Protein AF-A0A939UMC4-F1 (afdb_monomer_lite)

Foldseek 3Di:
DPPPVVVVVVPPPPDDDDDDDDDDDDDDDDPDDFDKDWDKVPNAAAAFDKIKIKIKTFDPDDPCPPDDQKDKDWWDLVQFPVCCVVVQKHWPTWMWMHHHRMIMIITIMHGHDFAKDFGDKDWPLSTDPDDPVVVVPPDTDIDGDDIDGYDYPCVVVVDPDDDDPDPDDDDPPVVVVVVVVVVVVVVVVVVVVVCVVCVVVVVVVVVVVVLVVVLVVLVVVLVVQLVVLVVDPPDDPVRSVVSNVVSVQSSVCSVVVHRPDDPDPPD

pLDDT: mean 77.76, std 18.67, range [28.97, 97.38]

Sequence (267 aa):
MKKIKAALLAAIVAVCPSLSPAQNYFENVSENASEVSQSLIPLEVFVGDQAELRYAFRSAVDFFPNADLVMEEEIDTSKFPFKNLNNSLTIKSAHFSRNDMEYVISLQIIPWRPGVTEFPSFDLFSILSLSEKDKNKNISYSILFEPIEIKSIVEKTNLHDMQPPAPPFIIPGTTYALFAILLVALILFALLLRALIKFGDIRRWLKHMSIRQAYKKNSTTAIKKIKRLFRNKKISDIDFCAALQNITRAYLDFRFDYPFKSASARG

Secondary structure (DSSP, 8-state):
--SSSSSSSSSSS-----------------S----EEEEEESSSEETT--EEEEEEEE-SS-S-TT--SEEEEE--GGG-TTTTSTTSEEEEEEEEEEETTEEEEEEEEEE-S-EEEPPPPEEHHHHS---HHHHTS----EE-PPPEEEE-HHHHHT--SPPPPPPP---TTHHHHHHHHHHHHHHHHHHHHHHHHTHHHHHHHHHHHHHHHHHHHHHHHHHHHHHHHHH-TTS-HHHHHHHHHHHHHHHHHHHHTS--PPPP---

Structure (mmCIF, N/CA/C/O backbone):
data_AF-A0A939UMC4-F1
#
_entry.id   AF-A0A939UMC4-F1
#
loop_
_atom_site.group_PDB
_atom_site.id
_atom_site.type_symbol
_atom_site.label_atom_id
_atom_site.label_alt_id
_atom_site.label_comp_id
_atom_site.label_asym_id
_atom_site.label_entity_id
_atom_site.label_seq_id
_atom_site.pdbx_PDB_ins_code
_atom_site.Cartn_x
_atom_site.Cartn_y
_atom_site.Cartn_z
_atom_site.occupancy
_atom_site.B_iso_or_equiv
_atom_site.auth_seq_id
_atom_site.auth_comp_id
_atom_site.auth_asym_id
_atom_site.auth_atom_id
_atom_site.pdbx_PDB_model_num
ATOM 1 N N . MET A 1 1 ? -33.978 2.384 -28.589 1.00 49.97 1 MET A N 1
ATOM 2 C CA . MET A 1 1 ? -33.478 2.195 -27.204 1.00 49.97 1 MET A CA 1
ATOM 3 C C . MET A 1 1 ? -34.303 2.970 -26.160 1.00 49.97 1 MET A C 1
ATOM 5 O O . MET A 1 1 ? -33.760 3.762 -25.407 1.00 49.97 1 MET A O 1
ATOM 9 N N . LYS A 1 2 ? -35.624 2.745 -26.083 1.00 47.28 2 LYS A N 1
ATOM 10 C CA . LYS A 1 2 ? -36.489 3.274 -24.998 1.00 47.28 2 LYS A CA 1
ATOM 11 C C . LYS A 1 2 ? -37.580 2.284 -24.544 1.00 47.28 2 LYS A C 1
ATOM 13 O O . LYS A 1 2 ? -38.429 2.640 -23.746 1.00 47.28 2 LYS A O 1
ATOM 18 N N . LYS A 1 3 ? -37.542 1.027 -25.010 1.00 49.06 3 LYS A N 1
ATOM 19 C CA . LYS A 1 3 ? -38.556 -0.003 -24.704 1.00 49.06 3 LYS A CA 1
ATOM 20 C C . LYS A 1 3 ? -38.027 -1.217 -23.919 1.00 49.06 3 LYS A C 1
ATOM 22 O O . LYS A 1 3 ? -38.762 -2.167 -23.725 1.00 49.06 3 LYS A O 1
ATOM 27 N N . ILE A 1 4 ? -36.780 -1.172 -23.433 1.00 47.81 4 ILE A N 1
ATOM 28 C CA . ILE A 1 4 ? -36.170 -2.264 -22.637 1.00 47.81 4 ILE A CA 1
ATOM 29 C C . ILE A 1 4 ? -35.954 -1.857 -21.163 1.00 47.81 4 ILE A C 1
ATOM 31 O O . ILE A 1 4 ? -35.807 -2.709 -20.300 1.00 47.81 4 ILE A O 1
ATOM 35 N N . LYS A 1 5 ? -36.056 -0.562 -20.821 1.00 42.53 5 LYS A N 1
ATOM 36 C CA . LYS A 1 5 ? -35.991 -0.087 -19.422 1.00 42.53 5 LYS A CA 1
ATOM 37 C C . LYS A 1 5 ? -37.323 -0.167 -18.654 1.00 42.53 5 LYS A C 1
ATOM 39 O O . LYS A 1 5 ? -37.312 -0.026 -17.442 1.00 42.53 5 LYS A O 1
ATOM 44 N N . ALA A 1 6 ? -38.447 -0.426 -19.327 1.00 45.44 6 ALA A N 1
ATOM 45 C CA . ALA A 1 6 ? -39.768 -0.545 -18.691 1.00 45.44 6 ALA A CA 1
ATOM 46 C C . ALA A 1 6 ? -40.129 -1.986 -18.271 1.00 45.44 6 ALA A C 1
ATOM 48 O O . ALA A 1 6 ? -41.062 -2.178 -17.503 1.00 45.44 6 ALA A O 1
ATOM 49 N N . ALA A 1 7 ? -39.378 -2.993 -18.731 1.00 43.53 7 ALA A N 1
ATOM 50 C CA . ALA A 1 7 ? -39.635 -4.401 -18.413 1.00 43.53 7 ALA A CA 1
ATOM 51 C C . ALA A 1 7 ? -38.936 -4.883 -17.125 1.00 43.53 7 ALA A C 1
ATOM 53 O O . ALA A 1 7 ? -39.276 -5.940 -16.610 1.00 43.53 7 ALA A O 1
ATOM 54 N N . LEU A 1 8 ? -37.991 -4.106 -16.579 1.00 39.34 8 LEU A N 1
ATOM 55 C CA . LEU A 1 8 ? -37.220 -4.481 -15.382 1.00 39.34 8 LEU A CA 1
ATOM 56 C C . LEU A 1 8 ? -37.790 -3.888 -14.077 1.00 39.34 8 LEU A C 1
ATOM 58 O O . LEU A 1 8 ? -37.427 -4.319 -12.991 1.00 39.34 8 LEU A O 1
ATOM 62 N N . LEU A 1 9 ? -38.725 -2.937 -14.187 1.00 38.91 9 LEU A N 1
ATOM 63 C CA . LEU A 1 9 ? -39.436 -2.312 -13.059 1.00 38.91 9 LEU A CA 1
ATOM 64 C C . LEU A 1 9 ? -40.740 -3.043 -12.685 1.00 38.91 9 LEU A C 1
ATOM 66 O O . LEU A 1 9 ? -41.284 -2.810 -11.613 1.00 38.91 9 LEU A O 1
ATOM 70 N N . ALA A 1 10 ? -41.212 -3.963 -13.532 1.00 39.97 10 ALA A N 1
ATOM 71 C CA . ALA A 1 10 ? -42.415 -4.765 -13.293 1.00 39.97 10 ALA A CA 1
ATOM 72 C C . ALA A 1 10 ? -42.135 -6.117 -12.600 1.00 39.97 10 ALA A C 1
ATOM 74 O O . ALA A 1 10 ? -43.071 -6.843 -12.286 1.00 39.97 10 ALA A O 1
ATOM 75 N N . ALA A 1 11 ? -40.865 -6.451 -12.333 1.00 37.97 11 ALA A N 1
ATOM 76 C CA . ALA A 1 11 ? -40.464 -7.724 -11.721 1.00 37.97 11 ALA A CA 1
ATOM 77 C C . ALA A 1 11 ? -40.165 -7.636 -10.209 1.00 37.97 11 ALA A C 1
ATOM 79 O O . ALA A 1 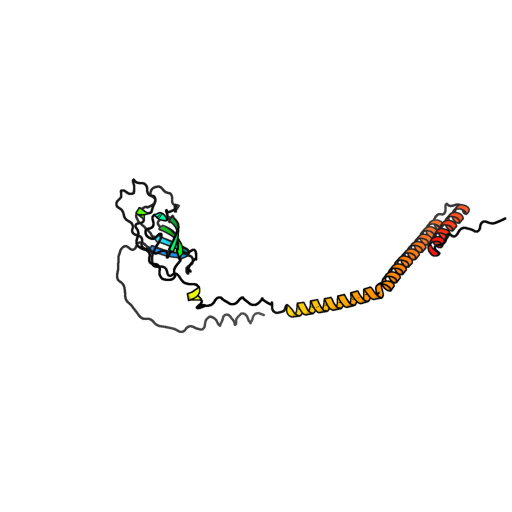11 ? -39.858 -8.650 -9.595 1.00 37.97 11 ALA A O 1
ATOM 80 N N . ILE A 1 12 ? -40.260 -6.448 -9.596 1.00 39.06 12 ILE A N 1
ATOM 81 C CA . ILE A 1 12 ? -39.923 -6.232 -8.171 1.00 39.06 12 ILE A CA 1
ATOM 82 C C . ILE A 1 12 ? -41.178 -6.036 -7.290 1.00 39.06 12 ILE A C 1
ATOM 84 O O . ILE A 1 12 ? -41.086 -6.033 -6.070 1.00 39.06 12 ILE A O 1
ATOM 88 N N . VAL A 1 13 ? -42.380 -5.957 -7.875 1.00 36.78 13 VAL A N 1
ATOM 89 C CA . VAL A 1 13 ? -43.629 -5.658 -7.133 1.00 36.78 13 VAL A CA 1
ATOM 90 C C . VAL A 1 13 ? -44.551 -6.881 -6.963 1.00 36.78 13 VAL A C 1
ATOM 92 O O . VAL A 1 13 ? -45.624 -6.774 -6.384 1.00 36.78 13 VAL A O 1
ATOM 95 N N . ALA A 1 14 ? -44.151 -8.075 -7.406 1.00 36.94 14 ALA A N 1
ATOM 96 C CA . ALA A 1 14 ? -45.060 -9.222 -7.486 1.00 36.94 14 ALA A CA 1
ATOM 97 C C . ALA A 1 14 ? -44.548 -10.494 -6.797 1.00 36.94 14 ALA A C 1
ATOM 99 O O . ALA A 1 14 ? -44.594 -11.555 -7.402 1.00 36.94 14 ALA A O 1
ATOM 100 N N . VAL A 1 15 ? -44.099 -10.423 -5.538 1.00 34.88 15 VAL A N 1
ATOM 101 C CA . VAL A 1 15 ? -44.126 -11.595 -4.639 1.00 34.88 15 VAL A CA 1
ATOM 102 C C . VAL A 1 15 ? -44.399 -11.133 -3.207 1.00 34.88 15 VAL A C 1
ATOM 104 O O . VAL A 1 15 ? -43.503 -10.970 -2.388 1.00 34.88 15 VAL A O 1
ATOM 107 N N . CYS A 1 16 ? -45.675 -10.904 -2.920 1.00 33.97 16 CYS A N 1
ATOM 108 C CA . CYS A 1 16 ? -46.223 -10.982 -1.575 1.00 33.97 16 CYS A CA 1
ATOM 109 C C . CYS A 1 16 ? -47.569 -11.702 -1.692 1.00 33.97 16 CYS A C 1
ATOM 111 O O . CYS A 1 16 ? -48.414 -11.296 -2.493 1.00 33.97 16 CYS A O 1
ATOM 113 N N . PRO A 1 17 ? -47.738 -12.815 -0.974 1.00 36.94 17 PRO A N 1
ATOM 114 C CA . PRO A 1 17 ? -48.988 -13.057 -0.261 1.00 36.94 17 PRO A CA 1
ATOM 115 C C . PRO A 1 17 ? -48.636 -13.503 1.176 1.00 36.94 17 PRO A C 1
ATOM 117 O O . PRO A 1 17 ? -47.835 -14.408 1.369 1.00 36.94 17 PRO A O 1
ATOM 120 N N . SER A 1 18 ? -49.009 -12.779 2.232 1.00 30.42 18 SER A N 1
ATOM 121 C CA . SER A 1 18 ? -50.356 -12.558 2.789 1.00 30.42 18 SER A CA 1
ATOM 122 C C . SER A 1 18 ? -50.514 -13.313 4.119 1.00 30.42 18 SER A C 1
ATOM 124 O O . SER A 1 18 ? -50.470 -14.536 4.099 1.00 30.42 18 SER A O 1
ATOM 126 N N . LEU A 1 19 ? -50.783 -12.551 5.196 1.00 29.19 19 LEU A N 1
ATOM 127 C CA . LEU A 1 19 ? -51.687 -12.828 6.339 1.00 29.19 19 LEU A CA 1
ATOM 128 C C . LEU A 1 19 ? -51.429 -14.100 7.193 1.00 29.19 19 LEU A C 1
ATOM 130 O O . LEU A 1 19 ? -51.271 -15.189 6.673 1.00 29.19 19 LEU A O 1
ATOM 134 N N . SER A 1 20 ? -51.456 -14.089 8.531 1.00 32.12 20 SER A N 1
ATOM 135 C CA . SER A 1 20 ? -52.330 -13.362 9.469 1.00 32.12 20 SER A CA 1
ATOM 136 C C . SER A 1 20 ? -51.844 -13.566 10.937 1.00 32.12 20 SER A C 1
ATOM 138 O O . SER A 1 20 ? -50.854 -14.269 11.139 1.00 32.12 20 SER A O 1
ATOM 140 N N . PRO A 1 21 ? -52.508 -12.973 11.957 1.00 45.59 21 PRO A N 1
ATOM 141 C CA . PRO A 1 21 ? -51.957 -12.668 13.280 1.00 45.59 21 PRO A CA 1
ATOM 142 C C . PRO A 1 21 ? -52.314 -13.678 14.387 1.00 45.59 21 PRO A C 1
ATOM 144 O O . PRO A 1 21 ? -53.306 -14.395 14.297 1.00 45.59 21 PRO A O 1
ATOM 147 N N . ALA A 1 22 ? -51.561 -13.623 15.489 1.00 29.56 22 ALA A N 1
ATOM 148 C CA . ALA A 1 22 ? -51.982 -14.025 16.836 1.00 29.56 22 ALA A CA 1
ATOM 149 C C . ALA A 1 22 ? -51.155 -13.188 17.838 1.00 29.56 22 ALA A C 1
ATOM 151 O O . ALA A 1 22 ? -49.932 -13.223 17.801 1.00 29.56 22 ALA A O 1
ATOM 152 N N . GLN A 1 23 ? -51.726 -12.165 18.476 1.00 29.86 23 GLN A N 1
ATOM 153 C CA . GLN A 1 23 ? -52.419 -12.194 19.774 1.00 29.86 23 GLN A CA 1
ATOM 154 C C . GLN A 1 23 ? -51.570 -12.661 20.975 1.00 29.86 23 GLN A C 1
ATOM 156 O O . GLN A 1 23 ? -51.511 -13.839 21.297 1.00 29.86 23 GLN A O 1
ATOM 161 N N . ASN A 1 24 ? -51.085 -11.634 21.681 1.00 29.83 24 ASN A N 1
ATOM 162 C CA . ASN A 1 24 ? -51.207 -11.378 23.120 1.00 29.83 24 ASN A CA 1
ATOM 163 C C . ASN A 1 24 ? -50.260 -12.019 24.157 1.00 29.83 24 ASN A C 1
ATOM 165 O O . ASN A 1 24 ? -49.982 -13.211 24.163 1.00 29.83 24 ASN A O 1
ATOM 169 N N . TYR A 1 25 ? -49.989 -11.146 25.141 1.00 29.16 25 TYR A N 1
ATOM 170 C CA . TYR A 1 25 ? -49.544 -11.335 26.526 1.00 29.16 25 TYR A CA 1
ATOM 171 C C . TYR A 1 25 ? -48.041 -11.532 26.764 1.00 29.16 25 TYR A C 1
ATOM 173 O O . TYR A 1 25 ? -47.516 -12.631 26.671 1.00 29.16 25 TYR A O 1
ATOM 181 N N . PHE A 1 26 ? -47.362 -10.468 27.201 1.00 29.75 26 PHE A N 1
ATOM 182 C CA . PHE A 1 26 ? -47.297 -10.159 28.634 1.00 29.75 26 PHE A CA 1
ATOM 183 C C . PHE A 1 26 ? -46.992 -8.670 28.840 1.00 29.75 26 PHE A C 1
ATOM 185 O O . PHE A 1 26 ? -45.916 -8.176 28.522 1.00 29.75 26 PHE A O 1
ATOM 192 N N . GLU A 1 27 ? -47.982 -7.969 29.374 1.00 38.16 27 GLU A N 1
ATOM 193 C CA . GLU A 1 27 ? -47.806 -6.732 30.120 1.00 38.16 27 GLU A CA 1
ATOM 194 C C . GLU A 1 27 ? -47.567 -7.146 31.575 1.00 38.16 27 GLU A C 1
ATOM 196 O O . GLU A 1 27 ? -48.308 -7.983 32.087 1.00 38.16 27 GLU A O 1
ATOM 201 N N . ASN A 1 28 ? -46.518 -6.617 32.207 1.00 31.03 28 ASN A N 1
ATOM 202 C CA . ASN A 1 28 ? -46.425 -6.431 33.656 1.00 31.03 28 ASN A CA 1
ATOM 203 C C . ASN A 1 28 ? -45.347 -5.378 33.955 1.00 31.03 28 ASN A C 1
ATOM 205 O O . ASN A 1 28 ? -44.156 -5.660 34.037 1.00 31.03 28 ASN A O 1
ATOM 209 N N . VAL A 1 29 ? -45.845 -4.148 34.032 1.00 36.66 29 VAL A N 1
ATOM 210 C CA . VAL A 1 29 ? -45.440 -2.987 34.836 1.00 36.66 29 VAL A CA 1
ATOM 211 C C . VAL A 1 29 ? -44.218 -3.149 35.757 1.00 36.66 29 VAL A C 1
ATOM 213 O O . VAL A 1 29 ? -44.220 -3.940 36.698 1.00 36.66 29 VAL A O 1
ATOM 216 N N . SER A 1 30 ? -43.267 -2.224 35.602 1.00 28.97 30 SER A N 1
ATOM 217 C CA . SER A 1 30 ? -42.616 -1.541 36.725 1.00 28.97 30 SER A CA 1
ATOM 218 C C . SER A 1 30 ? -42.418 -0.070 36.342 1.00 28.97 30 SER A C 1
ATOM 220 O O . SER A 1 30 ? -41.701 0.260 35.401 1.00 28.97 30 SER A O 1
ATOM 222 N N . GLU A 1 31 ? -43.160 0.797 37.028 1.00 38.34 31 GLU A N 1
ATOM 223 C CA . GLU A 1 31 ? -43.087 2.255 36.946 1.00 38.34 31 GLU A CA 1
ATOM 224 C C . GLU A 1 31 ? -41.717 2.761 37.443 1.00 38.34 31 GLU A C 1
ATOM 226 O O . GLU A 1 31 ? -41.162 2.217 38.397 1.00 38.34 31 GLU A O 1
ATOM 231 N N . ASN A 1 32 ? -41.220 3.836 36.810 1.00 35.22 32 ASN A N 1
ATOM 232 C CA . ASN A 1 32 ? -39.884 4.464 36.915 1.00 35.22 32 ASN A CA 1
ATOM 233 C C . ASN A 1 32 ? -38.756 3.874 36.043 1.00 35.22 32 ASN A C 1
ATOM 235 O O . ASN A 1 32 ? -37.633 3.697 36.510 1.00 35.22 32 ASN A O 1
ATOM 239 N N . ALA A 1 33 ? -38.998 3.651 34.749 1.00 38.72 33 ALA A N 1
ATOM 240 C CA . ALA A 1 33 ? -37.909 3.430 33.797 1.00 38.72 33 ALA A CA 1
ATOM 241 C C . ALA A 1 33 ? -37.339 4.777 33.316 1.00 38.72 33 ALA A C 1
ATOM 243 O O . ALA A 1 33 ? -37.920 5.448 32.463 1.00 38.72 33 ALA A O 1
ATOM 244 N N . SER A 1 34 ? -36.188 5.180 33.853 1.00 57.09 34 SER A N 1
ATOM 245 C CA . SER A 1 34 ? -35.272 6.045 33.106 1.00 57.09 34 SER A CA 1
ATOM 246 C C . SER A 1 34 ? -35.016 5.396 31.744 1.00 57.09 34 SER A C 1
ATOM 248 O O . SER A 1 34 ? -34.692 4.214 31.691 1.00 57.09 34 SER A O 1
ATOM 250 N N . GLU A 1 35 ? -35.198 6.139 30.655 1.00 77.12 35 GLU A N 1
ATOM 251 C CA . GLU A 1 35 ? -34.898 5.672 29.299 1.00 77.12 35 GLU A CA 1
ATOM 252 C C . GLU A 1 35 ? -33.390 5.363 29.232 1.00 77.12 35 GLU A C 1
ATOM 254 O O . GLU A 1 35 ? -32.561 6.273 29.287 1.00 77.12 35 GLU A O 1
ATOM 259 N N . VAL A 1 36 ? -33.041 4.074 29.246 1.00 86.88 36 VAL A N 1
ATOM 260 C CA . VAL A 1 36 ? -31.668 3.560 29.179 1.00 86.88 36 VAL A CA 1
ATOM 261 C C . VAL A 1 36 ? -31.470 2.941 27.802 1.00 86.88 36 VAL A C 1
ATOM 263 O O . VAL A 1 36 ? -32.322 2.188 27.333 1.00 86.88 36 VAL A O 1
ATOM 266 N N . SER A 1 37 ? -30.344 3.235 27.158 1.00 90.94 37 SER A N 1
ATOM 267 C CA . SER A 1 37 ? -29.938 2.588 25.914 1.00 90.94 37 SER A CA 1
ATOM 268 C C . SER A 1 37 ? -28.484 2.130 25.985 1.00 90.94 37 SER A C 1
ATOM 270 O O . SER A 1 37 ? -27.599 2.862 26.423 1.00 90.94 37 SER A O 1
ATOM 272 N N . GLN A 1 38 ? -28.230 0.899 25.546 1.00 93.38 38 GLN A N 1
ATOM 273 C CA . GLN A 1 38 ? -26.892 0.325 25.454 1.00 93.38 38 GLN A CA 1
ATOM 274 C C . GLN A 1 38 ? -26.567 0.021 23.990 1.00 93.38 38 GLN A C 1
ATOM 276 O O . GLN A 1 38 ? -27.394 -0.509 23.251 1.00 93.38 38 GLN A O 1
ATOM 281 N N . SER A 1 39 ? -25.356 0.356 23.551 1.00 93.50 39 SER A N 1
ATOM 282 C CA . SER A 1 39 ? -24.867 0.036 22.209 1.00 93.50 39 SER A CA 1
ATOM 283 C C . SER A 1 39 ? -23.410 -0.412 22.240 1.00 93.50 39 SER A C 1
ATOM 285 O O . SER A 1 39 ? -22.622 0.037 23.069 1.00 93.50 39 SER A O 1
ATOM 287 N N . LEU A 1 40 ? -23.060 -1.315 21.327 1.00 93.00 40 LEU A N 1
ATOM 288 C CA . LEU A 1 40 ? -21.721 -1.881 21.190 1.00 93.00 40 LEU A CA 1
ATOM 289 C C . LEU A 1 40 ? -21.192 -1.575 19.788 1.00 93.00 40 LEU A C 1
ATOM 291 O O . LEU A 1 40 ? -21.886 -1.796 18.792 1.00 93.00 40 LEU A O 1
ATOM 295 N N . ILE A 1 41 ? -19.978 -1.033 19.711 1.00 93.31 41 ILE A N 1
ATOM 296 C CA . ILE A 1 41 ? -19.345 -0.610 18.461 1.00 93.31 41 ILE A CA 1
ATOM 297 C C . ILE A 1 41 ? -17.971 -1.286 18.354 1.00 93.31 41 ILE A C 1
ATOM 299 O O . ILE A 1 41 ? -17.087 -0.961 19.143 1.00 93.31 41 ILE A O 1
ATOM 303 N N . PRO A 1 42 ? -17.730 -2.177 17.377 1.00 90.94 42 PRO A N 1
ATOM 304 C CA . PRO A 1 42 ? -18.681 -2.716 16.398 1.00 90.94 42 PRO A CA 1
ATOM 305 C C . PRO A 1 42 ? -19.750 -3.623 17.038 1.00 90.94 42 PRO A C 1
ATOM 307 O O . PRO A 1 42 ? -19.555 -4.141 18.131 1.00 90.94 42 PRO A O 1
ATOM 310 N N . LEU A 1 43 ? -20.869 -3.844 16.331 1.00 88.38 43 LEU A N 1
ATOM 311 C CA . LEU A 1 43 ? -21.986 -4.675 16.814 1.00 88.38 43 LEU A CA 1
ATOM 312 C C . LEU A 1 43 ? -21.572 -6.135 17.071 1.00 88.38 43 LEU A C 1
ATOM 314 O O . LEU A 1 43 ? -22.062 -6.766 18.001 1.00 88.38 43 LEU A O 1
ATOM 318 N N . GLU A 1 44 ? -20.680 -6.676 16.236 1.00 88.69 44 GLU A N 1
ATOM 319 C CA . GLU A 1 44 ? -20.065 -7.986 16.455 1.00 88.69 44 GLU A CA 1
ATOM 320 C C . GLU A 1 44 ? -18.639 -7.792 16.960 1.00 88.69 44 GLU A C 1
ATOM 322 O O . GLU A 1 44 ? -17.822 -7.192 16.262 1.00 88.69 44 GLU A O 1
ATOM 327 N N . VAL A 1 45 ? -18.335 -8.337 18.137 1.00 90.56 45 VAL A N 1
ATOM 328 C CA . VAL A 1 45 ? -17.002 -8.254 18.739 1.00 90.56 45 VAL A CA 1
ATOM 329 C C . VAL A 1 45 ? -16.362 -9.634 18.761 1.00 90.56 45 VAL A C 1
ATOM 331 O O . VAL A 1 45 ? -16.973 -10.604 19.220 1.00 90.56 45 VAL A O 1
ATOM 334 N N . PHE A 1 46 ? -15.123 -9.717 18.276 1.00 91.44 46 PHE A N 1
ATOM 335 C CA . PHE A 1 46 ? -14.334 -10.940 18.320 1.00 91.44 46 PHE A CA 1
ATOM 336 C C . PHE A 1 46 ? -13.280 -10.903 19.423 1.00 91.44 46 PHE A C 1
ATOM 338 O O . PHE A 1 46 ? -12.867 -9.847 19.900 1.00 91.44 46 PHE A O 1
ATOM 345 N N . VAL A 1 47 ? -12.827 -12.088 19.826 1.00 91.44 47 VAL A N 1
ATOM 346 C CA 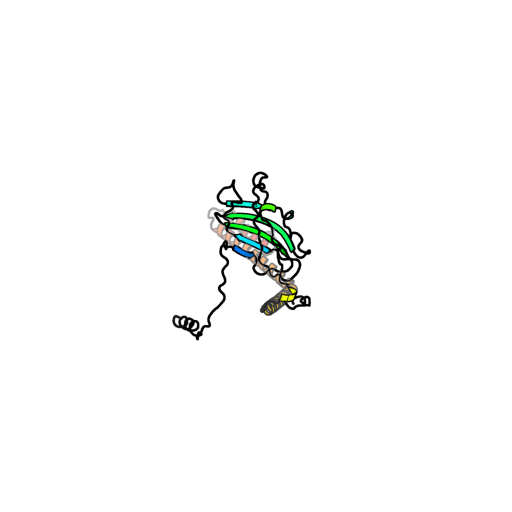. VAL A 1 47 ? -11.702 -12.230 20.758 1.00 91.44 47 VAL A CA 1
ATOM 347 C C . VAL A 1 47 ? -10.468 -11.497 20.213 1.00 91.44 47 VAL A C 1
ATOM 349 O O . VAL A 1 47 ? -10.001 -11.796 19.117 1.00 91.44 47 VAL A O 1
ATOM 352 N N . GLY A 1 48 ? -9.926 -10.572 21.008 1.00 89.69 48 GLY A N 1
ATOM 353 C CA . GLY A 1 48 ? -8.764 -9.745 20.676 1.00 89.69 48 GLY A CA 1
ATOM 354 C C . GLY A 1 48 ? -9.089 -8.416 19.986 1.00 89.69 48 GLY A C 1
ATOM 355 O O . GLY A 1 48 ? -8.192 -7.577 19.873 1.00 89.69 48 GLY A O 1
ATOM 356 N N . ASP A 1 49 ? -10.339 -8.190 19.575 1.00 90.56 49 ASP A N 1
ATOM 357 C CA . ASP A 1 49 ? -10.750 -6.928 18.960 1.00 90.56 49 ASP A CA 1
ATOM 358 C C . ASP A 1 49 ? -10.917 -5.815 19.997 1.00 90.56 49 ASP A C 1
ATOM 360 O O . ASP A 1 49 ? -11.174 -6.047 21.178 1.00 90.56 49 ASP A O 1
ATOM 364 N N . GLN A 1 50 ? -10.793 -4.571 19.539 1.00 92.94 50 GLN A N 1
ATOM 365 C CA . GLN A 1 50 ? -11.148 -3.403 20.332 1.00 92.94 50 GLN A CA 1
ATOM 366 C C . GLN A 1 50 ? -12.601 -3.025 20.046 1.00 92.94 50 GLN A C 1
ATOM 368 O O . GLN A 1 50 ? -12.951 -2.747 18.899 1.00 92.94 50 GLN A O 1
ATOM 373 N N . ALA A 1 51 ? -13.418 -2.977 21.095 1.00 93.50 51 ALA A N 1
ATOM 374 C CA . ALA A 1 51 ? -14.810 -2.555 21.023 1.00 93.50 51 ALA A CA 1
ATOM 375 C C . ALA A 1 51 ? -15.101 -1.425 22.011 1.00 93.50 51 ALA A C 1
ATOM 377 O O . ALA A 1 51 ? -14.430 -1.277 23.030 1.00 93.50 51 ALA A O 1
ATOM 378 N N . GLU A 1 52 ? -16.108 -0.624 21.697 1.00 94.25 52 GLU A N 1
ATOM 379 C CA . GLU A 1 52 ? -16.612 0.465 22.515 1.00 94.25 52 GLU A CA 1
ATOM 380 C C . GLU A 1 52 ? -18.026 0.116 22.987 1.00 94.25 52 GLU A C 1
ATOM 382 O O . GLU A 1 52 ? -18.941 -0.037 22.176 1.00 94.25 52 GLU A O 1
ATOM 387 N N . LEU A 1 53 ? -18.197 -0.027 24.299 1.00 93.56 53 LEU A N 1
ATOM 388 C CA . LEU A 1 53 ? -19.490 -0.216 24.946 1.00 93.56 53 LEU A CA 1
ATOM 389 C C . LEU A 1 53 ? -19.999 1.146 25.416 1.00 93.56 53 LEU A C 1
ATOM 391 O O . LEU A 1 53 ? -19.384 1.768 26.281 1.00 93.56 53 LEU A O 1
ATOM 395 N N . ARG A 1 54 ? -21.116 1.599 24.850 1.00 93.81 54 ARG A N 1
ATOM 396 C CA . ARG A 1 54 ? -21.777 2.853 25.211 1.00 93.81 54 ARG A CA 1
ATOM 397 C C . ARG A 1 54 ? -23.064 2.574 25.961 1.00 93.81 54 ARG A C 1
ATOM 399 O O . ARG A 1 54 ? -23.906 1.821 25.481 1.00 93.81 54 ARG A O 1
ATOM 406 N N . TYR A 1 55 ? -23.231 3.231 27.095 1.00 92.62 55 TYR A N 1
ATOM 407 C CA . TYR A 1 55 ? -24.423 3.160 27.924 1.00 92.62 55 TYR A CA 1
ATOM 408 C C . TYR A 1 55 ? -24.935 4.574 28.168 1.00 92.62 55 TYR A C 1
ATOM 410 O O . TYR A 1 55 ? -24.265 5.367 28.831 1.00 92.62 55 TYR A O 1
ATOM 418 N N . ALA A 1 56 ? -26.090 4.893 27.599 1.00 91.94 56 ALA A N 1
ATOM 419 C CA . ALA A 1 56 ? -26.735 6.186 27.712 1.00 91.94 56 ALA A CA 1
ATOM 420 C C . ALA A 1 56 ? -27.970 6.084 28.610 1.00 91.94 56 ALA A C 1
ATOM 422 O O . ALA A 1 56 ? -28.764 5.152 28.490 1.00 91.94 56 ALA A O 1
ATOM 423 N N . PHE A 1 57 ? -28.124 7.030 29.528 1.00 90.38 57 PHE A N 1
ATOM 424 C CA . PHE A 1 57 ? -29.233 7.056 30.472 1.00 90.38 57 PHE A CA 1
ATOM 425 C C . PHE A 1 57 ? -29.606 8.490 30.840 1.00 90.38 57 PHE A C 1
ATOM 427 O O . PHE A 1 57 ? -28.786 9.408 30.793 1.00 90.38 57 PHE A O 1
ATOM 434 N N . ARG A 1 58 ? -30.854 8.685 31.265 1.00 87.62 58 ARG A N 1
ATOM 435 C CA . ARG A 1 58 ? -31.321 9.956 31.833 1.00 87.62 58 ARG A CA 1
ATOM 436 C C . ARG A 1 58 ? -31.438 9.850 33.345 1.00 87.62 58 ARG A C 1
ATOM 438 O O . ARG A 1 58 ? -32.015 8.895 33.861 1.00 87.62 58 ARG A O 1
ATOM 445 N N . SER A 1 59 ? -30.926 10.850 34.053 1.00 81.88 59 SER A N 1
ATOM 446 C CA . SER A 1 59 ? -31.010 10.936 35.512 1.00 81.88 59 SER A CA 1
ATOM 447 C C . SER A 1 59 ? -31.467 12.325 35.938 1.00 81.88 59 SER A C 1
ATOM 449 O O . SER A 1 59 ? -31.086 13.323 35.334 1.00 81.88 59 SER A O 1
ATOM 451 N N . ALA A 1 60 ? -32.275 12.386 36.998 1.00 75.44 60 ALA A N 1
ATOM 452 C CA . ALA A 1 60 ? -32.625 13.642 37.663 1.00 75.44 60 ALA A CA 1
ATOM 453 C C . ALA A 1 60 ? -31.489 14.168 38.560 1.00 75.44 60 ALA A C 1
ATOM 455 O O . ALA A 1 60 ? -31.551 15.298 39.042 1.00 75.44 60 ALA A O 1
ATOM 456 N N . VAL A 1 61 ? -30.475 13.337 38.823 1.00 75.94 61 VAL A N 1
ATOM 457 C CA . VAL A 1 61 ? -29.311 13.702 39.627 1.00 75.94 61 VAL A CA 1
ATOM 458 C C . VAL A 1 61 ? -28.250 14.305 38.721 1.00 75.94 61 VAL A C 1
ATOM 460 O O . VAL A 1 61 ? -27.820 13.658 37.767 1.00 75.94 61 VAL A O 1
ATOM 463 N N . ASP A 1 62 ? -27.814 15.524 39.040 1.00 75.75 62 ASP A N 1
ATOM 464 C CA . ASP A 1 62 ? -26.747 16.168 38.286 1.00 75.75 62 ASP A CA 1
ATOM 465 C C . ASP A 1 62 ? -25.366 15.684 38.746 1.00 75.75 62 ASP A C 1
ATOM 467 O O . ASP A 1 62 ? -24.911 16.005 39.846 1.00 75.75 62 ASP A O 1
ATOM 471 N N . PHE A 1 63 ? -24.702 14.907 37.888 1.00 76.94 63 PHE A N 1
ATOM 472 C CA . PHE A 1 63 ? -23.330 14.432 38.101 1.00 76.94 63 PHE A CA 1
ATOM 473 C C . PHE A 1 63 ? -22.266 15.490 37.770 1.00 76.94 63 PHE A C 1
ATOM 475 O O . PHE A 1 63 ? -21.100 15.308 38.111 1.00 76.94 63 PHE A O 1
ATOM 482 N N . PHE A 1 64 ? -22.653 16.609 37.147 1.00 76.19 64 PHE A N 1
ATOM 483 C CA . PHE A 1 64 ? -21.752 17.689 36.750 1.00 76.19 64 PHE A CA 1
ATOM 484 C C . PHE A 1 64 ? -22.264 19.059 37.234 1.00 76.19 64 PHE A C 1
ATOM 486 O O . PHE A 1 64 ? -22.595 19.925 36.418 1.00 76.19 64 PHE A O 1
ATOM 493 N N . PRO A 1 65 ? -22.277 19.296 38.562 1.00 66.62 65 PRO A N 1
ATOM 494 C CA . PRO A 1 65 ? -22.902 20.480 39.158 1.00 66.62 65 PRO A CA 1
ATOM 495 C C . PRO A 1 65 ? -22.212 21.810 38.806 1.00 66.62 65 PRO A C 1
ATOM 497 O O . PRO A 1 65 ? -22.799 22.870 39.000 1.00 66.62 65 PRO A O 1
ATOM 500 N N . ASN A 1 66 ? -20.970 21.770 38.307 1.00 64.06 66 ASN A N 1
ATOM 501 C CA . ASN A 1 66 ? -20.130 22.950 38.064 1.00 64.06 66 ASN A CA 1
ATOM 502 C C . ASN A 1 66 ? -19.801 23.182 36.577 1.00 64.06 66 ASN A C 1
ATOM 504 O O . ASN A 1 66 ? -18.804 23.841 36.283 1.00 64.06 66 ASN A O 1
ATOM 508 N N . ALA A 1 67 ? -20.569 22.614 35.644 1.00 59.88 67 ALA A N 1
ATOM 509 C CA . ALA A 1 67 ? -20.166 22.553 34.240 1.00 59.88 67 ALA A CA 1
ATOM 510 C C . ALA A 1 67 ? -21.231 22.980 33.232 1.00 59.88 67 ALA A C 1
ATOM 512 O O . ALA A 1 67 ? -22.426 22.769 33.448 1.00 59.88 67 ALA A O 1
ATOM 513 N N . ASP A 1 68 ? -20.753 23.513 32.105 1.00 59.50 68 ASP A N 1
ATOM 514 C CA . ASP A 1 68 ? -21.540 23.924 30.941 1.00 59.50 68 ASP A CA 1
ATOM 515 C C . ASP A 1 68 ? -22.156 22.725 30.170 1.00 59.50 68 ASP A C 1
ATOM 517 O O . ASP A 1 68 ? -22.014 21.556 30.544 1.00 59.50 68 ASP A O 1
ATOM 521 N N . LEU A 1 69 ? -22.890 23.041 29.093 1.00 58.09 69 LEU A N 1
ATOM 522 C CA . LEU A 1 69 ? -23.815 22.178 28.330 1.00 58.09 69 LEU A CA 1
ATOM 523 C C . LEU A 1 69 ? -23.238 20.841 27.813 1.00 58.09 69 LEU A C 1
ATOM 525 O O . LEU A 1 69 ? -23.992 19.884 27.663 1.00 58.09 69 LEU A O 1
ATOM 529 N N . VAL A 1 70 ? -21.926 20.745 27.575 1.00 60.62 70 VAL A N 1
ATOM 530 C CA . VAL A 1 70 ? -21.253 19.501 27.164 1.00 60.62 70 VAL A CA 1
ATOM 531 C C . VAL A 1 70 ? -19.988 19.338 27.991 1.00 60.62 70 VAL A C 1
ATOM 533 O O . VAL A 1 70 ? -19.097 20.186 27.931 1.00 60.62 70 VAL A O 1
ATOM 536 N N . MET A 1 71 ? -19.899 18.249 28.753 1.00 76.75 71 MET A N 1
ATOM 537 C CA . MET A 1 71 ? -18.693 17.926 29.512 1.00 76.75 71 MET A CA 1
ATOM 538 C C . MET A 1 71 ? -18.354 16.446 29.403 1.00 76.75 71 MET A C 1
ATOM 540 O O . MET A 1 71 ? -19.248 15.607 29.319 1.00 76.75 71 MET A O 1
ATOM 544 N N . GLU A 1 72 ? -17.055 16.161 29.398 1.00 80.81 72 GLU A N 1
ATOM 545 C CA . GLU A 1 72 ? -16.465 14.831 29.334 1.00 80.81 72 GLU A CA 1
ATOM 546 C C . GLU A 1 72 ? -15.427 14.697 30.458 1.00 80.81 72 GLU A C 1
ATOM 548 O O . GLU A 1 72 ? -14.567 15.561 30.629 1.00 80.81 72 GLU A O 1
ATOM 553 N N . GLU A 1 73 ? -15.525 13.625 31.239 1.00 83.56 73 GLU A N 1
ATOM 554 C CA . GLU A 1 73 ? -14.583 13.239 32.287 1.00 83.56 73 GLU A CA 1
ATOM 555 C C . GLU A 1 73 ? -13.989 11.871 31.938 1.00 83.56 73 GLU A C 1
ATOM 557 O O . GLU A 1 73 ? -14.712 10.914 31.643 1.00 83.56 73 GLU A O 1
ATOM 562 N N . GLU A 1 74 ? -12.662 11.763 31.977 1.00 85.25 74 GLU A N 1
ATOM 563 C CA . GLU A 1 74 ? -11.990 10.470 31.892 1.00 85.25 74 GLU A CA 1
ATOM 564 C C . GLU A 1 74 ? -12.082 9.760 33.246 1.00 85.25 74 GLU A C 1
ATOM 566 O O . GLU A 1 74 ? -11.687 10.288 34.288 1.00 85.25 74 GLU A O 1
ATOM 571 N N . ILE A 1 75 ? -12.606 8.539 33.226 1.00 85.81 75 ILE A N 1
ATOM 572 C CA . ILE A 1 75 ? -12.729 7.703 34.409 1.00 85.81 75 ILE A CA 1
ATOM 573 C C . ILE A 1 75 ? -11.463 6.862 34.567 1.00 85.81 75 ILE A C 1
ATOM 575 O O . ILE A 1 75 ? -11.056 6.133 33.660 1.00 85.81 75 ILE A O 1
ATOM 579 N N . ASP A 1 76 ? -10.902 6.858 35.778 1.00 84.31 76 ASP A N 1
ATOM 580 C CA . ASP A 1 76 ? -9.846 5.912 36.126 1.00 84.31 76 ASP A CA 1
ATOM 581 C C . ASP A 1 76 ? -10.371 4.469 36.076 1.00 84.31 76 ASP A C 1
ATOM 583 O O . ASP A 1 76 ? -11.168 4.027 36.912 1.00 84.31 76 ASP A O 1
ATOM 587 N N . THR A 1 77 ? -9.860 3.710 35.107 1.00 82.75 77 THR A N 1
ATOM 588 C CA . THR A 1 77 ? -10.215 2.305 34.892 1.00 82.75 77 THR A CA 1
ATOM 589 C C . THR A 1 77 ? -9.936 1.424 36.114 1.00 82.75 77 THR A C 1
ATOM 591 O O . THR A 1 77 ? -10.549 0.367 36.255 1.00 82.75 77 THR A O 1
ATOM 594 N N . SER A 1 78 ? -9.029 1.839 37.013 1.00 81.38 78 SER A N 1
ATOM 595 C CA . SER A 1 78 ? -8.702 1.133 38.259 1.00 81.38 78 SER A CA 1
ATOM 596 C C . SER A 1 78 ? -9.875 1.012 39.235 1.00 81.38 78 SER A C 1
ATOM 598 O O . SER A 1 78 ? -9.905 0.062 40.017 1.00 81.38 78 SER A O 1
ATOM 600 N N . LYS A 1 79 ? -10.850 1.921 39.153 1.00 83.31 79 LYS A N 1
ATOM 601 C CA . LYS A 1 79 ? -11.986 1.990 40.076 1.00 83.31 79 LYS A CA 1
ATOM 602 C C . LYS A 1 79 ? -13.146 1.064 39.699 1.00 83.31 79 LYS A C 1
ATOM 604 O O . LYS A 1 79 ? -14.033 0.853 40.521 1.00 83.31 79 LYS A O 1
ATOM 609 N N . PHE A 1 80 ? -13.161 0.499 38.488 1.00 83.38 80 PHE A N 1
ATOM 610 C CA . PHE A 1 80 ? -14.227 -0.422 38.092 1.00 83.38 80 PHE A CA 1
ATOM 611 C C . PHE A 1 80 ? -14.110 -1.764 38.827 1.00 83.38 80 PHE A C 1
ATOM 613 O O . PHE A 1 80 ? -13.044 -2.389 38.790 1.00 83.38 80 PHE A O 1
ATOM 620 N N . PRO A 1 81 ? -15.214 -2.291 39.395 1.00 79.56 81 PRO A N 1
ATOM 621 C CA . PRO A 1 81 ? -15.194 -3.566 40.116 1.00 79.56 81 PRO A CA 1
ATOM 622 C C . PRO A 1 81 ? -14.935 -4.777 39.203 1.00 79.56 81 PRO A C 1
AT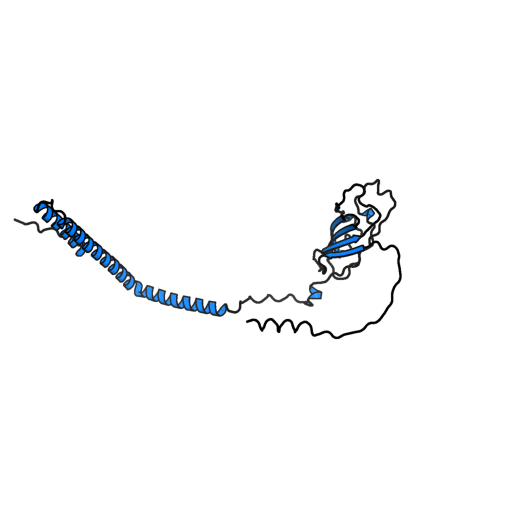OM 624 O O . PRO A 1 81 ? -14.648 -5.868 39.686 1.00 79.56 81 PRO A O 1
ATOM 627 N N . PHE A 1 82 ? -14.994 -4.590 37.882 1.00 79.31 82 PHE A N 1
ATOM 628 C CA . PHE A 1 82 ? -14.806 -5.625 36.862 1.00 79.31 82 PHE A CA 1
ATOM 629 C C . PHE A 1 82 ? -13.570 -5.407 35.976 1.00 79.31 82 PHE A C 1
ATOM 631 O O . PHE A 1 82 ? -13.469 -6.012 34.910 1.00 79.31 82 PHE A O 1
ATOM 638 N N . LYS A 1 83 ? -12.593 -4.592 36.411 1.00 68.69 83 LYS A N 1
ATOM 639 C CA . LYS A 1 83 ? -11.351 -4.332 35.651 1.00 68.69 83 LYS A CA 1
ATOM 640 C C . LYS A 1 83 ? -10.651 -5.605 35.158 1.00 68.69 83 LYS A C 1
ATOM 642 O O . LYS A 1 83 ? -10.129 -5.621 34.049 1.00 68.69 83 LYS A O 1
ATOM 647 N N . ASN A 1 84 ? -10.661 -6.653 35.982 1.00 62.91 84 ASN A N 1
ATOM 648 C CA . ASN A 1 84 ? -10.120 -7.973 35.668 1.00 62.91 84 ASN A CA 1
ATOM 649 C C . ASN A 1 84 ? -11.199 -9.038 35.882 1.00 62.91 84 ASN A C 1
ATOM 651 O O . ASN A 1 84 ? -11.025 -9.934 36.707 1.00 62.91 84 ASN A O 1
ATOM 655 N N . LEU A 1 85 ? -12.331 -8.938 35.179 1.00 66.44 85 LEU A N 1
ATOM 656 C CA . LEU A 1 85 ? -13.377 -9.962 35.228 1.00 66.44 85 LEU A CA 1
ATOM 657 C C . LEU A 1 85 ? -12.795 -11.315 34.771 1.00 66.44 85 LEU A C 1
ATOM 659 O O . LEU A 1 85 ? -12.700 -11.591 33.578 1.00 66.44 85 LEU A O 1
ATOM 663 N N . ASN A 1 86 ? -12.327 -12.144 35.706 1.00 68.56 86 ASN A N 1
ATOM 664 C CA . ASN A 1 86 ? -11.747 -13.472 35.471 1.00 68.56 86 ASN A CA 1
ATOM 665 C C . ASN A 1 86 ? -10.675 -13.547 34.357 1.00 68.56 86 ASN A C 1
ATOM 667 O O . ASN A 1 86 ? -10.557 -14.585 33.703 1.00 68.56 86 ASN A O 1
ATOM 671 N N . ASN A 1 87 ? -9.910 -12.477 34.103 1.00 72.62 87 ASN A N 1
ATOM 672 C CA . ASN A 1 87 ? -8.987 -12.336 32.956 1.00 72.62 87 ASN A CA 1
ATOM 673 C C . ASN A 1 87 ? -9.650 -12.540 31.573 1.00 72.62 87 ASN A C 1
ATOM 675 O O . ASN A 1 87 ? -8.987 -12.922 30.611 1.00 72.62 87 ASN A O 1
ATOM 679 N N . SER A 1 88 ? -10.963 -12.334 31.475 1.00 81.69 88 SER A N 1
ATOM 680 C CA . SER A 1 88 ? -11.732 -12.481 30.233 1.00 81.69 88 SER A CA 1
ATOM 681 C C . SER A 1 88 ? -11.842 -11.185 29.437 1.00 81.69 88 SER A C 1
ATOM 683 O O . SER A 1 88 ? -12.069 -11.246 28.235 1.00 81.69 88 SER A O 1
ATOM 685 N N . LEU A 1 89 ? -11.648 -10.030 30.078 1.00 86.06 89 LEU A N 1
ATOM 686 C CA . LEU A 1 89 ? -11.830 -8.715 29.474 1.00 86.06 89 LEU A CA 1
ATOM 687 C C . LEU A 1 89 ? -10.834 -7.715 30.067 1.00 86.06 89 LEU A C 1
ATOM 689 O O . LEU A 1 89 ? -10.512 -7.777 31.254 1.00 86.06 89 LEU A O 1
ATOM 693 N N . THR A 1 90 ? -10.345 -6.797 29.237 1.00 89.12 90 THR A N 1
ATOM 694 C CA . THR A 1 90 ? -9.507 -5.665 29.650 1.00 89.12 90 THR A CA 1
ATOM 695 C C . THR A 1 90 ? -10.168 -4.355 29.249 1.00 89.12 90 THR A C 1
ATOM 697 O O . THR A 1 90 ? -10.539 -4.189 28.090 1.00 89.12 90 THR A O 1
ATOM 700 N N . ILE A 1 91 ? -10.267 -3.415 30.190 1.00 89.88 91 ILE A N 1
ATOM 701 C CA . ILE A 1 91 ? -10.734 -2.046 29.933 1.00 89.88 91 ILE A CA 1
ATOM 702 C C . ILE A 1 91 ? -9.513 -1.175 29.619 1.00 89.88 91 ILE A C 1
ATOM 704 O O . ILE A 1 91 ? -8.602 -1.067 30.440 1.00 89.88 91 ILE A O 1
ATOM 708 N N . LYS A 1 92 ? -9.483 -0.578 28.426 1.00 89.69 92 LYS A N 1
ATOM 709 C CA . LYS A 1 92 ? -8.418 0.323 27.962 1.00 89.69 92 LYS A CA 1
ATOM 710 C C . LYS A 1 92 ? -8.617 1.747 28.464 1.00 89.69 92 LYS A C 1
ATOM 712 O O . LYS A 1 92 ? -7.693 2.326 29.024 1.00 89.69 92 LYS A O 1
ATOM 717 N N . SER A 1 93 ? -9.810 2.290 28.262 1.00 89.06 93 SER A N 1
ATOM 718 C CA . SER A 1 93 ? -10.192 3.627 28.705 1.00 89.06 93 SER A CA 1
ATOM 719 C C . SER A 1 93 ? -11.681 3.663 29.018 1.00 89.06 93 SER A C 1
ATOM 721 O O . SER A 1 93 ? -12.448 2.804 28.568 1.00 89.06 93 SER A O 1
ATOM 723 N N . ALA A 1 94 ? -12.071 4.644 29.821 1.00 91.25 94 ALA A N 1
ATOM 724 C CA . ALA A 1 94 ? -13.447 4.879 30.203 1.00 91.25 94 ALA A CA 1
ATOM 725 C C . ALA A 1 94 ? -13.712 6.385 30.192 1.00 91.25 94 ALA A C 1
ATOM 727 O O . ALA A 1 94 ? -12.938 7.155 30.756 1.00 91.25 94 ALA A O 1
ATOM 728 N N . HIS A 1 95 ? -14.803 6.790 29.557 1.00 91.25 95 HIS A N 1
ATOM 729 C CA . HIS A 1 95 ? -15.206 8.183 29.423 1.00 91.25 95 HIS A CA 1
ATOM 730 C C . HIS A 1 95 ? -16.637 8.333 29.916 1.00 91.25 95 HIS A C 1
ATOM 732 O O . HIS A 1 95 ? -17.486 7.478 29.656 1.00 91.25 95 HIS A O 1
ATOM 738 N N . PHE A 1 96 ? -16.901 9.420 30.624 1.00 90.50 96 PHE A N 1
ATOM 739 C CA . PHE A 1 96 ? -18.232 9.799 31.059 1.00 90.50 96 PHE A CA 1
ATOM 740 C C . PHE A 1 96 ? -18.552 11.179 30.527 1.00 90.50 96 PHE A C 1
ATOM 742 O O . PHE A 1 96 ? -17.828 12.130 30.805 1.00 90.50 96 PHE A O 1
ATOM 749 N N . SER A 1 97 ? -19.624 11.295 29.756 1.00 89.25 97 SER A N 1
ATOM 750 C CA . SER A 1 97 ? -20.036 12.563 29.176 1.00 89.25 97 SER A CA 1
ATOM 751 C C . SER A 1 97 ? -21.495 12.876 29.462 1.00 89.25 97 SER A C 1
ATOM 753 O O . SER A 1 97 ? -22.315 11.986 29.687 1.00 89.25 97 SER A O 1
ATOM 755 N N . ARG A 1 98 ? -21.819 14.169 29.477 1.00 87.50 98 ARG A N 1
ATOM 756 C CA . ARG A 1 98 ? -23.194 14.676 29.524 1.00 87.50 98 ARG A CA 1
ATOM 757 C C . ARG A 1 98 ? -23.475 15.447 28.247 1.00 87.50 98 ARG A C 1
ATOM 759 O O . ARG A 1 98 ? -22.713 16.347 27.894 1.00 87.50 98 ARG A O 1
ATOM 766 N N . ASN A 1 99 ? -24.578 15.100 27.597 1.00 83.56 99 ASN A N 1
ATOM 767 C CA . ASN A 1 99 ? -25.146 15.812 26.465 1.00 83.56 99 ASN A CA 1
ATOM 768 C C . ASN A 1 99 ? -26.557 16.273 26.857 1.00 83.56 99 ASN A C 1
ATOM 770 O O . ASN A 1 99 ? -27.509 15.491 26.833 1.00 83.56 99 ASN A O 1
ATOM 774 N N . ASP A 1 100 ? -26.671 17.526 27.295 1.00 78.25 100 ASP A N 1
ATOM 775 C CA . ASP A 1 100 ? -27.889 18.110 27.867 1.00 78.25 100 ASP A CA 1
ATOM 776 C C . ASP A 1 100 ? -28.447 17.316 29.070 1.00 78.25 100 ASP A C 1
ATOM 778 O O . ASP A 1 100 ? -27.952 17.445 30.189 1.00 78.25 100 ASP A O 1
ATOM 782 N N . MET A 1 101 ? -29.481 16.498 28.844 1.00 78.69 101 MET A N 1
ATOM 783 C CA . MET A 1 101 ? -30.187 15.701 29.862 1.00 78.69 101 MET A CA 1
ATOM 784 C C . MET A 1 101 ? -29.812 14.210 29.830 1.00 78.69 101 MET A C 1
ATOM 786 O O . MET A 1 101 ? -30.345 13.421 30.614 1.00 78.69 101 MET A O 1
ATOM 790 N N . GLU A 1 102 ? -28.947 13.809 28.900 1.00 87.38 102 GLU A N 1
ATOM 791 C CA . GLU A 1 102 ? -28.501 12.431 28.712 1.00 87.38 102 GLU A CA 1
ATOM 792 C C . GLU A 1 102 ? -27.043 12.281 29.149 1.00 87.38 102 GLU A C 1
ATOM 794 O O . GLU A 1 102 ? -26.165 13.049 28.753 1.00 87.38 102 GLU A O 1
ATOM 799 N N . TYR A 1 103 ? -26.788 11.273 29.976 1.00 89.31 103 TYR A N 1
ATOM 800 C CA . TYR A 1 103 ? -25.457 10.890 30.419 1.00 89.31 103 TYR A CA 1
ATOM 801 C C . TYR A 1 103 ? -25.015 9.652 29.653 1.00 89.31 103 TYR A C 1
ATOM 803 O O . TYR A 1 103 ? -25.785 8.702 29.527 1.00 89.31 103 TYR A O 1
ATOM 811 N N . VAL A 1 104 ? -23.776 9.644 29.168 1.00 91.44 104 VAL A N 1
ATOM 812 C CA . VAL A 1 104 ? -23.206 8.550 28.382 1.00 91.44 104 VAL A CA 1
ATOM 813 C C . VAL A 1 104 ? -21.921 8.062 29.035 1.00 91.44 104 VAL A C 1
ATOM 815 O O . VAL A 1 104 ? -20.990 8.829 29.264 1.00 91.44 104 VAL A O 1
ATOM 818 N N . ILE A 1 105 ? -21.852 6.763 29.303 1.00 92.06 105 ILE A N 1
ATOM 819 C CA . ILE A 1 105 ? -20.627 6.065 29.691 1.00 92.06 105 ILE A CA 1
ATOM 820 C C . ILE A 1 105 ? -20.112 5.327 28.463 1.00 92.06 105 ILE A C 1
ATOM 822 O O . ILE A 1 105 ? -20.834 4.512 27.894 1.00 92.06 105 ILE A O 1
ATOM 826 N N . SER A 1 106 ? -18.872 5.591 28.066 1.00 92.88 106 SER A N 1
ATOM 827 C CA . SER A 1 106 ? -18.173 4.871 27.003 1.00 92.88 106 SER A CA 1
ATOM 828 C C . SER A 1 106 ? -16.996 4.093 27.585 1.00 92.88 106 SER A C 1
ATOM 830 O O . SER A 1 106 ? -16.124 4.667 28.236 1.00 92.88 106 SER A O 1
ATOM 832 N N . LEU A 1 107 ? -16.965 2.780 27.358 1.00 92.25 107 LEU A N 1
ATOM 833 C CA . LEU A 1 107 ? -15.889 1.885 27.778 1.00 92.25 107 LEU A CA 1
ATOM 834 C C . LEU A 1 107 ? -15.212 1.280 26.555 1.00 92.25 107 LEU A C 1
ATOM 836 O O . LEU A 1 107 ? -15.848 0.569 25.779 1.00 92.25 107 LEU A O 1
ATOM 840 N N . GLN A 1 108 ? -13.905 1.484 26.418 1.00 93.38 108 GLN A N 1
ATOM 841 C CA . GLN A 1 108 ? -13.110 0.756 25.433 1.00 93.38 108 GLN A CA 1
ATOM 842 C C . GLN A 1 108 ? -12.642 -0.566 26.034 1.00 93.38 108 GLN A C 1
ATOM 844 O O . GLN A 1 108 ? -11.872 -0.581 26.996 1.00 93.38 108 GLN A O 1
ATOM 849 N N . ILE A 1 109 ? -13.080 -1.678 25.455 1.00 92.50 109 ILE A N 1
ATOM 850 C CA . ILE A 1 109 ? -12.840 -3.030 25.957 1.00 92.50 109 ILE A CA 1
ATOM 851 C C . ILE A 1 109 ? -12.101 -3.890 24.927 1.00 92.50 109 ILE A C 1
ATOM 853 O O . ILE A 1 109 ? -12.260 -3.718 23.719 1.00 92.50 109 ILE A O 1
ATOM 857 N N . ILE A 1 110 ? -11.295 -4.830 25.422 1.00 92.75 110 ILE A N 1
ATOM 858 C CA . ILE A 1 110 ? -10.738 -5.944 24.647 1.00 92.75 110 ILE A CA 1
ATOM 859 C C . ILE A 1 110 ? -11.145 -7.249 25.331 1.00 92.75 110 ILE A C 1
ATOM 861 O O . ILE A 1 110 ? -10.697 -7.496 26.459 1.00 92.75 110 ILE A O 1
ATOM 865 N N . PRO A 1 111 ? -11.962 -8.096 24.687 1.00 92.31 111 PRO A N 1
ATOM 866 C CA . PRO A 1 111 ? -12.278 -9.412 25.208 1.00 92.31 111 PRO A CA 1
ATOM 867 C C . PRO A 1 111 ? -11.210 -10.445 24.828 1.00 92.31 111 PRO A C 1
ATOM 869 O O . PRO A 1 111 ? -10.730 -10.497 23.699 1.00 92.31 111 PRO A O 1
ATOM 872 N N . TRP A 1 112 ? -10.879 -11.322 25.768 1.00 91.44 112 TRP A N 1
ATOM 873 C CA . TRP A 1 112 ? -9.882 -12.392 25.640 1.00 91.44 112 TRP A CA 1
ATOM 874 C C . TRP A 1 112 ? -10.490 -13.794 25.646 1.00 91.44 112 TRP A C 1
ATOM 876 O O . TRP A 1 112 ? -9.790 -14.767 25.362 1.00 91.44 112 TRP A O 1
ATOM 886 N N . ARG A 1 113 ? -11.778 -13.922 25.980 1.00 88.88 113 ARG A N 1
ATOM 887 C CA . ARG A 1 113 ? -12.499 -15.198 25.973 1.00 88.88 113 ARG A CA 1
ATOM 888 C C . ARG A 1 113 ? -13.804 -15.086 25.187 1.00 88.88 113 ARG A C 1
ATOM 890 O O . ARG A 1 113 ? -14.464 -14.056 25.293 1.00 88.88 113 ARG A O 1
ATOM 897 N N . PRO A 1 114 ? -14.173 -16.124 24.418 1.00 89.75 114 PRO A N 1
ATOM 898 C CA . PRO A 1 114 ? -15.472 -16.183 23.763 1.00 89.75 114 PRO A CA 1
ATOM 899 C C . PRO A 1 114 ? -16.587 -16.490 24.772 1.00 89.75 114 PRO A C 1
ATOM 901 O O . PRO A 1 114 ? -16.328 -17.065 25.833 1.00 89.75 114 PRO A O 1
ATOM 904 N N . GLY A 1 115 ? -17.821 -16.145 24.407 1.00 88.50 115 GLY A N 1
ATOM 905 C CA . GLY A 1 115 ? -19.026 -16.386 25.200 1.00 88.50 115 GLY A CA 1
ATOM 906 C C . GLY A 1 115 ? -19.724 -15.106 25.658 1.00 88.50 115 GLY A C 1
ATOM 907 O O . GLY A 1 115 ? -19.364 -13.997 25.264 1.00 88.50 115 GLY A O 1
ATOM 908 N N . VAL A 1 116 ? -20.749 -15.274 26.492 1.00 89.62 116 VAL A N 1
ATOM 909 C CA . VAL A 1 116 ? -21.510 -14.161 27.070 1.00 89.62 116 VAL A CA 1
ATOM 910 C C . VAL A 1 116 ? -20.741 -13.588 28.259 1.00 89.62 116 VAL A C 1
ATOM 912 O O . VAL A 1 116 ? -20.386 -14.315 29.185 1.00 89.62 116 VAL A O 1
ATOM 915 N N . THR A 1 117 ? -20.466 -12.285 28.223 1.00 87.44 117 THR A N 1
ATOM 916 C CA . THR A 1 117 ? -19.863 -11.549 29.337 1.00 87.44 117 THR A CA 1
ATOM 917 C C . THR A 1 117 ? -20.937 -10.784 30.085 1.00 87.44 117 THR A C 1
ATOM 919 O O . THR A 1 117 ? -21.572 -9.886 29.533 1.00 87.44 117 THR A O 1
ATOM 922 N N . GLU A 1 118 ? -21.113 -11.142 31.352 1.00 88.25 118 GLU A N 1
ATOM 923 C CA . GLU A 1 118 ? -21.999 -10.460 32.289 1.00 88.25 118 GLU A CA 1
ATOM 924 C C . GLU A 1 118 ? -21.195 -9.461 33.127 1.00 88.25 118 GLU A C 1
ATOM 926 O O . GLU A 1 118 ? -20.119 -9.781 33.643 1.00 88.25 118 GLU A O 1
ATOM 931 N N . PHE A 1 119 ? -21.717 -8.244 33.270 1.00 88.00 119 PHE A N 1
ATOM 932 C CA . PHE A 1 119 ? -21.087 -7.196 34.066 1.00 88.00 119 PHE A CA 1
ATOM 933 C C . PHE A 1 119 ? -21.753 -7.105 35.443 1.00 88.00 119 PHE A C 1
ATOM 935 O O . PHE A 1 119 ? -22.982 -7.079 35.522 1.00 88.00 119 PHE A O 1
ATOM 942 N N . PRO A 1 120 ? -20.982 -7.022 36.541 1.00 87.81 120 PRO A N 1
ATOM 943 C CA . PRO A 1 120 ? -21.561 -6.789 37.852 1.00 87.81 120 PRO A CA 1
ATOM 944 C C . PRO A 1 120 ? -22.077 -5.351 37.950 1.00 87.81 120 PRO A C 1
ATOM 946 O O . PRO A 1 120 ? -21.477 -4.421 37.405 1.00 87.81 120 PRO A O 1
ATOM 949 N N . SER A 1 121 ? -23.161 -5.163 38.701 1.00 88.06 121 SER A N 1
ATOM 950 C CA . SER A 1 121 ? -23.669 -3.832 39.023 1.00 88.06 121 SER A CA 1
ATOM 951 C C . SER A 1 121 ? -22.627 -3.025 39.798 1.00 88.06 121 SER A C 1
ATOM 953 O O . SER A 1 121 ? -21.973 -3.560 40.697 1.00 88.06 121 SER A O 1
ATOM 955 N N . PHE A 1 122 ? -22.513 -1.733 39.513 1.00 87.56 122 PHE A N 1
ATOM 956 C CA . PHE A 1 122 ? -21.592 -0.838 40.213 1.00 87.56 122 PHE A CA 1
ATOM 957 C C . PHE A 1 122 ? -22.249 0.505 40.514 1.00 87.56 122 PHE A C 1
ATOM 959 O O . PHE A 1 122 ? -23.217 0.886 39.863 1.00 87.56 122 PHE A O 1
ATOM 966 N N . ASP A 1 123 ? -21.725 1.222 41.506 1.00 87.62 123 ASP A N 1
ATOM 967 C CA . ASP A 1 123 ? -22.192 2.566 41.840 1.00 87.62 123 ASP A CA 1
ATOM 968 C C . ASP A 1 123 ? -21.380 3.617 41.077 1.00 87.62 123 ASP A C 1
ATOM 970 O O . ASP A 1 123 ? -20.159 3.704 41.245 1.00 87.62 123 ASP A O 1
ATOM 974 N N . LEU A 1 124 ? -22.046 4.432 40.260 1.00 85.50 124 LEU A N 1
ATOM 975 C CA . LEU A 1 124 ? -21.393 5.455 39.445 1.00 85.50 124 LEU A CA 1
ATOM 976 C C . LEU A 1 124 ? -20.666 6.502 40.306 1.00 85.50 124 LEU A C 1
ATOM 978 O O . LEU A 1 124 ? -19.545 6.897 39.981 1.00 85.50 124 LEU A O 1
ATOM 982 N N . PHE A 1 125 ? -21.243 6.894 41.447 1.00 81.94 125 PHE A N 1
ATOM 983 C CA . PHE A 1 125 ? -20.649 7.893 42.346 1.00 81.94 125 PHE A CA 1
ATOM 984 C C . PHE A 1 125 ? -19.300 7.457 42.924 1.00 81.94 125 PHE A C 1
ATOM 986 O O . PHE A 1 125 ? -18.450 8.297 43.220 1.00 81.94 125 PHE A O 1
ATOM 993 N N . SER A 1 126 ? -19.087 6.147 43.068 1.00 80.44 126 SER A N 1
ATOM 994 C CA . SER A 1 126 ? -17.839 5.593 43.603 1.00 80.44 126 SER A CA 1
ATOM 995 C C . SER A 1 126 ? -16.667 5.690 42.619 1.00 80.44 126 SER A C 1
ATOM 997 O O . SER A 1 126 ? -15.503 5.712 43.025 1.00 80.44 126 SER A O 1
ATOM 999 N N . ILE A 1 127 ? -16.976 5.774 41.324 1.00 82.25 127 ILE A N 1
ATOM 1000 C CA . ILE A 1 127 ? -16.003 5.710 40.236 1.00 82.25 127 ILE A CA 1
ATOM 1001 C C . ILE A 1 127 ? -15.633 7.117 39.741 1.00 82.25 127 ILE A C 1
ATOM 1003 O O . ILE A 1 127 ? -14.461 7.384 39.450 1.00 82.25 127 ILE A O 1
ATOM 1007 N N . LEU A 1 128 ? -16.599 8.038 39.713 1.00 82.44 128 LEU A N 1
ATOM 1008 C CA . LEU A 1 128 ? -16.377 9.430 39.318 1.00 82.44 128 LEU A CA 1
ATOM 1009 C C . LEU A 1 128 ? -15.442 10.166 40.291 1.00 82.44 128 LEU A C 1
ATOM 1011 O O . LEU A 1 128 ? -15.409 9.898 41.497 1.00 82.44 128 LEU A O 1
ATOM 1015 N N . SER A 1 129 ? -14.661 11.119 39.784 1.00 71.06 129 SER A N 1
ATOM 1016 C CA . SER A 1 129 ? -13.730 11.912 40.596 1.00 71.06 129 SER A CA 1
ATOM 1017 C C . SER A 1 129 ? -14.419 13.146 41.186 1.00 71.06 129 SER A C 1
ATOM 1019 O O . SER A 1 129 ? -13.934 14.269 41.074 1.00 71.06 129 SER A O 1
ATOM 1021 N N . LEU A 1 130 ? -15.560 12.935 41.847 1.00 67.81 130 LEU A N 1
ATOM 1022 C CA . LEU A 1 130 ? -16.343 14.011 42.457 1.00 67.81 130 LEU A CA 1
ATOM 1023 C C . LEU A 1 130 ? -15.624 14.634 43.663 1.00 67.81 130 LEU A C 1
ATOM 1025 O O . LEU A 1 130 ? -14.887 13.965 44.396 1.00 67.81 130 LEU A O 1
ATOM 1029 N N . SER A 1 131 ? -15.872 15.928 43.889 1.00 57.97 131 SER A N 1
ATOM 1030 C CA . SER A 1 131 ? -15.339 16.675 45.034 1.00 57.97 131 SER A CA 1
ATOM 1031 C C . SER A 1 131 ? -15.841 16.087 46.360 1.00 57.97 131 SER A C 1
ATOM 1033 O O . SER A 1 131 ? -16.993 15.669 46.469 1.00 57.97 131 SER A O 1
ATOM 1035 N N . GLU A 1 132 ? -15.003 16.086 47.403 1.00 60.03 132 GLU A N 1
ATOM 1036 C CA . GLU A 1 132 ? -15.332 15.527 48.729 1.00 60.03 132 GLU A CA 1
ATOM 1037 C C . GLU A 1 132 ? -16.620 16.103 49.345 1.00 60.03 132 GLU A C 1
ATOM 1039 O O . GLU A 1 132 ? -17.290 15.425 50.121 1.00 60.03 132 GLU A O 1
ATOM 1044 N N . LYS A 1 133 ? -17.010 17.329 48.966 1.00 56.09 133 LYS A N 1
ATOM 1045 C CA . LYS A 1 133 ? -18.258 17.967 49.418 1.00 56.09 133 LYS A CA 1
ATOM 1046 C C . LYS A 1 133 ? -19.518 17.289 48.873 1.00 56.09 133 LYS A C 1
ATOM 1048 O O . LYS A 1 133 ? -20.530 17.272 49.570 1.00 56.09 133 LYS A O 1
ATOM 1053 N N . ASP A 1 134 ? -19.449 16.711 47.676 1.00 59.09 134 ASP A N 1
ATOM 1054 C CA . ASP A 1 134 ? -20.581 16.044 47.025 1.00 59.09 134 ASP A CA 1
ATOM 1055 C C . ASP A 1 134 ? -20.669 14.555 47.385 1.00 59.09 134 ASP A C 1
ATOM 1057 O O . ASP A 1 134 ? -21.766 14.003 47.409 1.00 59.09 134 ASP A O 1
ATOM 1061 N N . LYS A 1 135 ? -19.553 13.929 47.796 1.00 55.50 135 LYS A N 1
ATOM 1062 C CA . LYS A 1 135 ? -19.521 12.543 48.310 1.00 55.50 135 LYS A CA 1
ATOM 1063 C C . LYS A 1 135 ? -20.321 12.340 49.604 1.00 55.50 135 LYS A C 1
ATOM 1065 O O . LYS A 1 135 ? -20.721 11.223 49.907 1.00 55.50 135 LYS A O 1
ATOM 1070 N N . ASN A 1 136 ? -20.560 13.410 50.368 1.00 52.38 136 ASN A N 1
ATOM 1071 C CA . ASN A 1 136 ? -21.336 13.366 51.613 1.00 52.38 136 ASN A CA 1
ATOM 1072 C C . ASN A 1 136 ? -22.858 13.326 51.395 1.00 52.38 136 ASN A C 1
ATOM 1074 O O . ASN A 1 136 ? -23.607 13.121 52.353 1.00 52.38 136 ASN A O 1
ATOM 1078 N N . LYS A 1 137 ? -23.344 13.509 50.160 1.00 60.78 137 LYS A N 1
ATOM 1079 C CA . LYS A 1 137 ? -24.726 13.164 49.820 1.00 60.78 137 LYS A CA 1
ATOM 1080 C C . LYS A 1 137 ? -24.755 11.652 49.621 1.00 60.78 137 LYS A C 1
ATOM 1082 O O . LYS A 1 137 ? -24.164 11.153 48.676 1.00 60.78 137 LYS A O 1
ATOM 1087 N N . ASN A 1 138 ? -25.413 10.932 50.527 1.00 58.91 138 ASN A N 1
ATOM 1088 C CA . ASN A 1 138 ? -25.539 9.470 50.538 1.00 58.91 138 ASN A CA 1
ATOM 1089 C C . ASN A 1 138 ? -26.435 8.962 49.380 1.00 58.91 138 ASN A C 1
ATOM 1091 O O . ASN A 1 138 ? -27.466 8.332 49.605 1.00 58.91 138 ASN A O 1
ATOM 1095 N N . ILE A 1 139 ? -26.102 9.343 48.146 1.00 68.56 139 ILE A N 1
ATOM 1096 C CA . ILE A 1 139 ? -26.831 9.051 46.916 1.00 68.56 139 ILE A CA 1
ATOM 1097 C C . ILE A 1 139 ? -25.998 8.014 46.169 1.00 68.56 139 ILE A C 1
ATOM 1099 O O . ILE A 1 139 ? -24.870 8.291 45.777 1.00 68.56 139 ILE A O 1
ATOM 1103 N N . SER A 1 140 ? -26.561 6.821 46.002 1.00 74.75 140 SER A N 1
ATOM 1104 C CA . SER A 1 140 ? -25.977 5.741 45.210 1.00 74.75 140 SER A CA 1
ATOM 1105 C C . SER A 1 140 ? -26.746 5.637 43.899 1.00 74.75 140 SER A C 1
ATOM 1107 O O . SER A 1 140 ? -27.979 5.684 43.905 1.00 74.75 140 SER A O 1
ATOM 1109 N N . TYR A 1 141 ? -26.036 5.523 42.778 1.00 82.50 141 TYR A N 1
ATOM 1110 C CA . TYR A 1 141 ? -26.642 5.321 41.464 1.00 82.50 141 TYR A CA 1
ATOM 1111 C C . TYR A 1 141 ? -26.067 4.054 40.844 1.00 82.50 141 TYR A C 1
ATOM 1113 O O . TYR A 1 141 ? -24.956 4.050 40.309 1.00 82.50 141 TYR A O 1
ATOM 1121 N N . SER A 1 142 ? -26.827 2.964 40.962 1.00 84.81 142 SER A N 1
ATOM 1122 C CA . SER A 1 142 ? -26.406 1.653 40.482 1.00 84.81 142 SER A CA 1
ATOM 1123 C C . SER A 1 142 ? -26.615 1.530 38.977 1.00 84.81 142 SER A C 1
ATOM 1125 O O . SER A 1 142 ? -27.720 1.734 38.477 1.00 84.81 142 SER A O 1
ATOM 1127 N N . ILE A 1 143 ? -25.548 1.175 38.271 1.00 86.38 143 ILE A N 1
ATOM 1128 C CA . ILE A 1 143 ? -25.548 0.898 36.839 1.00 86.38 143 ILE A CA 1
ATOM 1129 C C . ILE A 1 143 ? -25.308 -0.588 36.633 1.00 86.38 143 ILE A C 1
ATOM 1131 O O . ILE A 1 143 ? -24.420 -1.178 37.255 1.00 86.38 143 ILE A O 1
ATOM 1135 N N . LEU A 1 144 ? -26.097 -1.174 35.738 1.00 89.44 144 LEU A N 1
ATOM 1136 C CA . LEU A 1 144 ? -25.984 -2.556 35.304 1.00 89.44 144 LEU A CA 1
ATOM 1137 C C . LEU A 1 144 ? -25.956 -2.576 33.776 1.00 89.44 144 LEU A C 1
ATOM 1139 O O . LEU A 1 144 ? -26.922 -2.162 33.140 1.00 89.44 144 LEU A O 1
ATOM 1143 N N . PHE A 1 145 ? -24.852 -3.044 33.196 1.00 89.69 145 PHE A N 1
ATOM 1144 C CA . PHE A 1 145 ? -24.775 -3.249 31.752 1.00 89.69 145 PHE A CA 1
ATOM 1145 C C . PHE A 1 145 ? -25.482 -4.543 31.357 1.00 89.69 145 PHE A C 1
ATOM 1147 O O . PHE A 1 145 ? -25.390 -5.553 32.059 1.00 89.69 145 PHE A O 1
ATOM 1154 N N . GLU A 1 146 ? -26.137 -4.526 30.201 1.00 90.56 146 GLU A N 1
ATOM 1155 C CA . GLU A 1 146 ? -26.674 -5.732 29.585 1.00 90.56 146 GLU A CA 1
ATOM 1156 C C . GLU A 1 146 ? -25.530 -6.668 29.155 1.00 90.56 146 GLU A C 1
ATOM 1158 O O . GLU A 1 146 ? -24.465 -6.187 28.738 1.00 90.56 146 GLU A O 1
ATOM 1163 N N . PRO A 1 147 ? -25.728 -7.998 29.228 1.00 90.19 147 PRO A N 1
ATOM 1164 C CA . PRO A 1 147 ? -24.724 -8.964 28.802 1.00 90.19 147 PRO A CA 1
ATOM 1165 C C . PRO A 1 147 ? -24.351 -8.803 27.323 1.00 90.19 147 PRO A C 1
ATOM 1167 O O . PRO A 1 147 ? -25.218 -8.602 26.473 1.00 90.19 147 PRO A O 1
ATOM 1170 N N . ILE A 1 148 ? -23.062 -8.945 27.005 1.00 90.31 148 ILE A N 1
ATOM 1171 C CA . ILE A 1 148 ? -22.555 -8.877 25.624 1.00 90.31 148 ILE A CA 1
ATOM 1172 C C . ILE A 1 148 ? -22.053 -10.243 25.154 1.00 90.31 148 ILE A C 1
ATOM 1174 O O . ILE A 1 148 ? -21.401 -10.966 25.906 1.00 90.31 148 ILE A O 1
ATOM 1178 N N . GLU A 1 149 ? -22.326 -10.598 23.900 1.00 90.75 149 GLU A N 1
ATOM 1179 C CA . GLU A 1 149 ? -21.853 -11.842 23.283 1.00 90.75 149 GLU A CA 1
ATOM 1180 C C . GLU A 1 149 ? -20.535 -11.610 22.528 1.00 90.75 149 GLU A C 1
ATOM 1182 O O . GLU A 1 149 ? -20.465 -10.793 21.609 1.00 90.75 149 GLU A O 1
ATOM 1187 N N . ILE A 1 150 ? -19.486 -12.351 22.893 1.00 90.31 150 ILE A N 1
ATOM 1188 C CA . ILE A 1 150 ? -18.176 -12.308 22.232 1.00 90.31 150 ILE A CA 1
ATOM 1189 C C . ILE A 1 150 ? -18.016 -13.545 21.358 1.00 90.31 150 ILE A C 1
ATOM 1191 O O . ILE A 1 150 ? -18.038 -14.679 21.847 1.00 90.31 150 ILE A O 1
ATOM 1195 N N . LYS A 1 151 ? -17.776 -13.325 20.066 1.00 87.69 151 LYS A N 1
ATOM 1196 C CA . LYS A 1 151 ? -17.640 -14.396 19.075 1.00 87.69 151 LYS A CA 1
ATOM 1197 C C . LYS A 1 151 ? -16.182 -14.829 18.920 1.00 87.69 151 LYS A C 1
ATOM 1199 O O . LYS A 1 151 ? -15.254 -14.022 18.970 1.00 87.69 151 LYS A O 1
ATOM 1204 N N . SER A 1 152 ? -15.960 -16.115 18.659 1.00 81.81 152 SER A N 1
ATOM 1205 C CA . SER A 1 152 ? -14.654 -16.619 18.220 1.00 81.81 152 SER A CA 1
ATOM 1206 C C . SER A 1 152 ? -14.589 -16.675 16.691 1.00 81.81 152 SER A C 1
ATOM 1208 O O . SER A 1 152 ? -15.500 -17.186 16.039 1.00 81.81 152 SER A O 1
ATOM 1210 N N . ILE A 1 153 ? -13.493 -16.190 16.097 1.00 79.06 153 ILE A N 1
ATOM 1211 C CA . ILE A 1 153 ? -13.253 -16.302 14.644 1.00 79.06 153 ILE A CA 1
ATOM 1212 C C . ILE A 1 153 ? -13.161 -17.779 14.232 1.00 79.06 153 ILE A C 1
ATOM 1214 O O . ILE A 1 153 ? -13.670 -18.165 13.178 1.00 79.06 153 ILE A O 1
ATOM 1218 N N . VAL A 1 154 ? -12.559 -18.616 15.082 1.00 72.94 154 VAL A N 1
ATOM 1219 C CA . VAL A 1 154 ? -12.424 -20.064 14.853 1.00 72.94 154 VAL A CA 1
ATOM 1220 C C . VAL A 1 154 ? -13.798 -20.734 14.835 1.00 72.94 154 VAL A C 1
ATOM 1222 O O . VAL A 1 154 ? -14.081 -21.549 13.964 1.00 72.94 154 VAL A O 1
ATOM 1225 N N . GLU A 1 155 ? -14.682 -20.334 15.747 1.00 70.44 155 GLU A N 1
ATOM 1226 C CA . GLU A 1 155 ? -16.047 -20.860 15.831 1.00 70.44 155 GLU A CA 1
ATOM 1227 C C . GLU A 1 155 ? -16.911 -20.391 14.653 1.00 70.44 155 GLU A C 1
ATOM 1229 O O . GLU A 1 155 ? -17.578 -21.200 14.014 1.00 70.44 155 GLU A O 1
ATOM 1234 N N . LYS A 1 156 ? -16.824 -19.105 14.275 1.00 67.75 156 LYS A N 1
ATOM 1235 C CA . LYS A 1 156 ? -17.559 -18.556 13.119 1.00 67.75 156 LYS A CA 1
ATOM 1236 C C . LYS A 1 156 ? -17.147 -19.217 11.803 1.00 67.75 156 LYS A C 1
ATOM 1238 O O . LYS A 1 156 ? -17.972 -19.361 10.904 1.00 67.75 156 LYS A O 1
ATOM 1243 N N . THR A 1 157 ? -15.876 -19.589 11.667 1.00 64.25 157 THR A N 1
ATOM 1244 C CA . THR A 1 157 ? -15.354 -20.185 10.432 1.00 64.25 157 THR A CA 1
ATOM 1245 C C . THR A 1 157 ? -15.459 -21.708 10.401 1.00 64.25 157 THR A C 1
ATOM 1247 O O . THR A 1 157 ? -15.380 -22.270 9.312 1.00 64.25 157 THR A O 1
ATOM 1250 N N . ASN A 1 158 ? -15.667 -22.384 11.541 1.00 63.84 158 ASN A N 1
ATOM 1251 C CA . ASN A 1 158 ? -15.550 -23.847 11.672 1.00 63.84 158 ASN A CA 1
ATOM 1252 C C . ASN A 1 158 ? -14.241 -24.405 11.068 1.00 63.84 158 ASN A C 1
ATOM 1254 O O . ASN A 1 158 ? -14.160 -25.575 10.695 1.00 63.84 158 ASN A O 1
ATOM 1258 N N . LEU A 1 159 ? -13.210 -23.565 10.935 1.00 65.88 159 LEU A N 1
ATOM 1259 C CA . LEU A 1 159 ? -11.915 -23.952 10.396 1.00 65.88 159 LEU A CA 1
ATOM 1260 C C . LEU A 1 159 ? -11.008 -24.272 11.579 1.00 65.88 159 LEU A C 1
ATOM 1262 O O . LEU A 1 159 ? -10.415 -23.384 12.188 1.00 65.88 159 LEU A O 1
ATOM 1266 N N . HIS A 1 160 ? -10.923 -25.556 11.919 1.00 62.50 160 HIS A N 1
ATOM 1267 C CA . HIS A 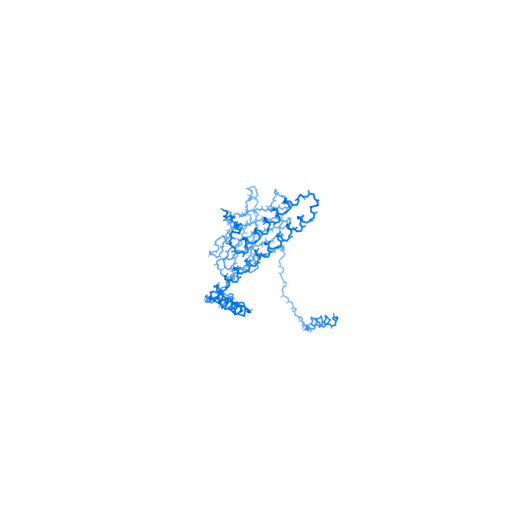1 160 ? -9.957 -26.055 12.901 1.00 62.50 160 HIS A CA 1
ATOM 1268 C C . HIS A 1 160 ? -8.527 -26.142 12.346 1.00 62.50 160 HIS A C 1
ATOM 1270 O O . HIS A 1 160 ? -7.591 -26.327 13.120 1.00 62.50 160 HIS A O 1
ATOM 1276 N N . ASP A 1 161 ? -8.358 -25.935 11.036 1.00 70.69 161 ASP A N 1
ATOM 1277 C CA . ASP A 1 161 ? -7.076 -25.997 10.346 1.00 70.69 161 ASP A CA 1
ATOM 1278 C C . ASP A 1 161 ? -6.639 -24.626 9.821 1.00 70.69 161 ASP A C 1
ATOM 1280 O O . ASP A 1 161 ? -7.440 -23.828 9.322 1.00 70.69 161 ASP A O 1
ATOM 1284 N N . MET A 1 162 ? -5.330 -24.368 9.897 1.00 63.53 162 MET A N 1
ATOM 1285 C CA . MET A 1 162 ? -4.717 -23.217 9.238 1.00 63.53 162 MET A CA 1
ATOM 1286 C C . MET A 1 162 ? -4.967 -23.315 7.732 1.00 63.53 162 MET A C 1
ATOM 1288 O O . MET A 1 162 ? -4.684 -24.345 7.118 1.00 63.53 162 MET A O 1
ATOM 1292 N N . GLN A 1 163 ? -5.487 -22.244 7.126 1.00 66.75 163 GLN A N 1
ATOM 1293 C CA . GLN A 1 163 ? -5.718 -22.229 5.685 1.00 66.75 163 GLN A CA 1
ATOM 1294 C C . GLN A 1 163 ? -4.401 -22.506 4.943 1.00 66.75 163 GLN A C 1
ATOM 1296 O O . GLN A 1 163 ? -3.375 -21.899 5.272 1.00 66.75 163 GLN A O 1
ATOM 1301 N N . PRO A 1 164 ? -4.404 -23.402 3.939 1.00 77.94 164 PRO A N 1
ATOM 1302 C CA . PRO A 1 164 ? -3.230 -23.599 3.107 1.00 77.94 164 PRO A CA 1
ATOM 1303 C C . PRO A 1 164 ? -2.861 -22.275 2.418 1.00 77.94 164 PRO A C 1
ATOM 1305 O O . PRO A 1 164 ? -3.747 -21.460 2.138 1.00 77.94 164 PRO A O 1
ATOM 1308 N N . PRO A 1 165 ? -1.568 -22.041 2.128 1.00 77.44 165 PRO A N 1
ATOM 1309 C CA . PRO A 1 165 ? -1.142 -20.827 1.447 1.00 77.44 165 PRO A CA 1
ATOM 1310 C C . PRO A 1 165 ? -1.907 -20.677 0.130 1.00 77.44 165 PRO A C 1
ATOM 1312 O O . PRO A 1 165 ? -1.977 -21.612 -0.672 1.00 77.44 165 PRO A O 1
ATOM 1315 N N . ALA A 1 166 ? -2.494 -19.497 -0.082 1.00 78.50 166 ALA A N 1
ATOM 1316 C CA . ALA A 1 166 ? -3.261 -19.219 -1.286 1.00 78.50 166 ALA A CA 1
ATOM 1317 C C . ALA A 1 166 ? -2.377 -19.400 -2.537 1.00 78.50 166 ALA A C 1
ATOM 1319 O O . ALA A 1 166 ? -1.228 -18.940 -2.547 1.00 78.50 166 ALA A O 1
ATOM 1320 N N . PRO A 1 167 ? -2.879 -20.054 -3.601 1.00 78.50 167 PRO A N 1
ATOM 1321 C CA . PRO A 1 167 ? -2.117 -20.217 -4.829 1.00 78.50 167 PRO A CA 1
ATOM 1322 C C . PRO A 1 167 ? -1.822 -18.850 -5.467 1.00 78.50 167 PRO A C 1
ATOM 1324 O O . PRO A 1 167 ? -2.615 -17.913 -5.322 1.00 78.50 167 PRO A O 1
ATOM 1327 N N . PRO A 1 168 ? -0.700 -18.718 -6.199 1.00 79.00 168 PRO A N 1
ATOM 1328 C CA . PRO A 1 168 ? -0.350 -17.468 -6.854 1.00 79.00 168 PRO A CA 1
ATOM 1329 C C . PRO A 1 168 ? -1.456 -17.047 -7.825 1.00 79.00 168 PRO A C 1
ATOM 1331 O O . PRO A 1 168 ? -1.909 -17.821 -8.670 1.00 79.00 168 PRO A O 1
ATOM 1334 N N . PHE A 1 169 ? -1.887 -15.796 -7.693 1.00 78.44 169 PHE A N 1
ATOM 1335 C CA . PHE A 1 169 ? -2.989 -15.239 -8.461 1.00 78.44 169 PHE A CA 1
ATOM 1336 C C . PHE A 1 169 ? -2.553 -14.963 -9.909 1.00 78.44 169 PHE A C 1
ATOM 1338 O O . PHE A 1 169 ? -1.916 -13.950 -10.200 1.00 78.44 169 PHE A O 1
ATOM 1345 N N . ILE A 1 170 ? -2.883 -15.869 -10.833 1.00 79.50 170 ILE A N 1
ATOM 1346 C CA . ILE A 1 170 ? -2.685 -15.653 -12.272 1.00 79.50 170 ILE A CA 1
ATOM 1347 C C . ILE A 1 170 ? -3.926 -14.943 -12.811 1.00 79.50 170 ILE A C 1
ATOM 1349 O O . ILE A 1 170 ? -5.004 -15.528 -12.887 1.00 79.50 170 ILE A O 1
ATOM 1353 N N . ILE A 1 171 ? -3.775 -13.677 -13.204 1.00 76.69 171 ILE A N 1
ATOM 1354 C CA . ILE A 1 171 ? -4.865 -12.905 -13.808 1.00 76.69 171 ILE A CA 1
ATOM 1355 C C . ILE A 1 171 ? -5.249 -13.570 -15.144 1.00 76.69 171 ILE A C 1
ATOM 1357 O O . ILE A 1 171 ? -4.385 -13.684 -16.031 1.00 76.69 171 ILE A O 1
ATOM 1361 N N . PRO A 1 172 ? -6.512 -14.000 -15.327 1.00 71.06 172 PRO A N 1
ATOM 1362 C CA . PRO A 1 172 ? -6.953 -14.616 -16.572 1.00 71.06 172 PRO A CA 1
ATOM 1363 C C . PRO A 1 172 ? -6.776 -13.627 -17.735 1.00 71.06 172 PRO A C 1
ATOM 1365 O O . PRO A 1 172 ? -7.214 -12.482 -17.664 1.00 71.06 172 PRO A O 1
ATOM 1368 N N . GLY A 1 173 ? -6.085 -14.060 -18.797 1.00 75.25 173 GLY A N 1
ATOM 1369 C CA . GLY A 1 173 ? -5.749 -13.238 -19.972 1.00 75.25 173 GLY A CA 1
ATOM 1370 C C . GLY A 1 173 ? -4.274 -12.819 -20.090 1.00 75.25 173 GLY A C 1
ATOM 1371 O O . GLY A 1 173 ? -3.836 -12.445 -21.176 1.00 75.25 173 GLY A O 1
ATOM 1372 N N . THR A 1 174 ? -3.470 -12.951 -19.029 1.00 84.44 174 THR A N 1
ATOM 1373 C CA . THR A 1 174 ? -2.024 -12.625 -19.066 1.00 84.44 174 THR A CA 1
ATOM 1374 C C . THR A 1 174 ? -1.173 -13.671 -19.793 1.00 84.44 174 THR A C 1
ATOM 1376 O O . THR A 1 174 ? -0.093 -13.358 -20.293 1.00 84.44 174 THR A O 1
ATOM 1379 N N . THR A 1 175 ? -1.676 -14.897 -19.936 1.00 86.19 175 THR A N 1
ATOM 1380 C CA . THR A 1 175 ? -0.999 -15.996 -20.639 1.00 86.19 175 THR A CA 1
ATOM 1381 C C . THR A 1 175 ? -0.729 -15.665 -22.107 1.00 86.19 175 THR A C 1
ATOM 1383 O O . THR A 1 175 ? 0.391 -15.836 -22.582 1.00 86.19 175 THR A O 1
ATOM 1386 N N . TYR A 1 176 ? -1.710 -15.107 -22.822 1.00 88.06 176 TYR A N 1
ATOM 1387 C CA . TYR A 1 176 ? -1.538 -14.704 -24.223 1.00 88.06 176 TYR A CA 1
ATOM 1388 C C . TYR A 1 176 ? -0.561 -13.536 -24.386 1.00 88.06 176 TYR A C 1
ATOM 1390 O O . TYR A 1 176 ? 0.212 -13.513 -25.343 1.00 88.06 176 TYR A O 1
ATOM 1398 N N . ALA A 1 177 ? -0.549 -12.598 -23.435 1.00 87.50 177 ALA A N 1
ATOM 1399 C CA . ALA A 1 177 ? 0.412 -11.499 -23.430 1.00 87.50 177 ALA A CA 1
ATOM 1400 C C . ALA A 1 177 ? 1.851 -12.013 -23.258 1.00 87.50 177 ALA A C 1
ATOM 1402 O O . ALA A 1 177 ? 2.748 -11.571 -23.975 1.00 87.50 177 ALA A O 1
ATOM 1403 N N . LEU A 1 178 ? 2.065 -12.998 -22.379 1.00 90.06 178 LEU A N 1
ATOM 1404 C CA . LEU A 1 178 ? 3.371 -13.638 -22.203 1.00 90.06 178 LEU A CA 1
ATOM 1405 C C . LEU A 1 178 ? 3.843 -14.333 -23.487 1.00 90.06 178 LEU A C 1
ATOM 1407 O O . LEU A 1 178 ? 4.990 -14.143 -23.895 1.00 90.06 178 LEU A O 1
ATOM 1411 N N . PHE A 1 179 ? 2.962 -15.067 -24.172 1.00 92.06 179 PHE A N 1
ATOM 1412 C CA . PHE A 1 179 ? 3.304 -15.684 -25.458 1.00 92.06 179 PHE A CA 1
ATOM 1413 C C . PHE A 1 179 ? 3.602 -14.648 -26.551 1.00 92.06 179 PHE A C 1
ATOM 1415 O O . PHE A 1 179 ? 4.535 -14.837 -27.332 1.00 92.06 179 PHE A O 1
ATOM 1422 N N . ALA A 1 180 ? 2.869 -13.531 -26.591 1.00 92.44 180 ALA A N 1
ATOM 1423 C CA . ALA A 1 180 ? 3.133 -12.448 -27.536 1.00 92.44 180 ALA A CA 1
ATOM 1424 C C . ALA A 1 180 ? 4.507 -11.798 -27.296 1.00 92.44 180 ALA A C 1
ATOM 1426 O O . ALA A 1 180 ? 5.262 -11.588 -28.246 1.00 92.44 180 ALA A O 1
ATOM 1427 N N . ILE A 1 181 ? 4.866 -11.535 -26.034 1.00 94.62 181 ILE A N 1
ATOM 1428 C CA . ILE A 1 181 ? 6.185 -10.996 -25.667 1.00 94.62 181 ILE A CA 1
ATOM 1429 C C . ILE A 1 181 ? 7.294 -11.972 -26.072 1.00 94.62 181 ILE A C 1
ATOM 1431 O O . ILE A 1 181 ? 8.284 -11.557 -26.675 1.00 94.62 181 ILE A O 1
ATOM 1435 N N . LEU A 1 182 ? 7.113 -13.268 -25.801 1.00 96.25 182 LEU A N 1
ATOM 1436 C CA . LEU A 1 182 ? 8.069 -14.309 -26.183 1.00 96.25 182 LEU A CA 1
ATOM 1437 C C . LEU A 1 182 ? 8.284 -14.353 -27.707 1.00 96.25 182 LEU A C 1
ATOM 1439 O O . LEU A 1 182 ? 9.421 -14.420 -28.176 1.00 96.25 182 LEU A O 1
ATOM 1443 N N . LEU A 1 183 ? 7.201 -14.268 -28.485 1.00 97.00 183 LEU A N 1
ATOM 1444 C CA . LEU A 1 183 ? 7.255 -14.247 -29.948 1.00 97.00 183 LEU A CA 1
ATOM 1445 C C . LEU A 1 183 ? 8.022 -13.021 -30.465 1.00 97.00 183 LEU A C 1
ATOM 1447 O O . LEU A 1 183 ? 8.902 -13.149 -31.318 1.00 97.00 183 LEU A O 1
ATOM 1451 N N . VAL A 1 184 ? 7.726 -11.834 -29.928 1.00 97.25 184 VAL A N 1
ATOM 1452 C CA . VAL A 1 184 ? 8.422 -10.592 -30.297 1.00 97.25 184 VAL A CA 1
ATOM 1453 C C . VAL A 1 184 ? 9.909 -10.676 -29.948 1.00 97.25 184 VAL A C 1
ATOM 1455 O O . VAL A 1 184 ? 10.748 -10.294 -30.766 1.00 97.25 184 VAL A O 1
ATOM 1458 N N . ALA A 1 185 ? 10.251 -11.226 -28.781 1.00 97.19 185 ALA A N 1
ATOM 1459 C CA . ALA A 1 185 ? 11.636 -11.421 -28.367 1.00 97.19 185 ALA A CA 1
ATOM 1460 C C . ALA A 1 185 ? 12.400 -12.349 -29.329 1.00 97.19 185 ALA A C 1
ATOM 1462 O O . ALA A 1 185 ? 13.520 -12.025 -29.729 1.00 97.19 185 ALA A O 1
ATOM 1463 N N . LEU A 1 186 ? 11.785 -13.451 -29.771 1.00 97.38 186 LEU A N 1
ATOM 1464 C CA . LEU A 1 186 ? 12.377 -14.360 -30.760 1.00 97.38 186 LEU A CA 1
ATOM 1465 C C . LEU A 1 186 ? 12.610 -13.682 -32.116 1.00 97.38 186 LEU A C 1
ATOM 1467 O O . LEU A 1 186 ? 13.677 -13.844 -32.713 1.00 97.38 186 LEU A O 1
ATOM 1471 N N . ILE A 1 187 ? 11.646 -12.890 -32.593 1.00 97.19 187 ILE A N 1
ATOM 1472 C CA . ILE A 1 187 ? 11.784 -12.141 -33.850 1.00 97.19 187 ILE A CA 1
ATOM 1473 C C . ILE A 1 187 ? 12.934 -11.133 -33.744 1.00 97.19 187 ILE A C 1
ATOM 1475 O O . ILE A 1 187 ? 13.790 -11.078 -34.629 1.00 97.19 187 ILE A O 1
ATOM 1479 N N . LEU A 1 188 ? 12.992 -10.363 -32.654 1.00 96.88 188 LEU A N 1
ATOM 1480 C CA . LEU A 1 188 ? 14.073 -9.405 -32.414 1.00 96.88 188 LEU A CA 1
ATOM 1481 C C . LEU A 1 188 ? 15.436 -10.094 -32.352 1.00 96.88 188 LEU A C 1
ATOM 1483 O O . LEU A 1 188 ? 16.395 -9.606 -32.949 1.00 96.88 188 LEU A O 1
ATOM 1487 N N . PHE A 1 189 ? 15.519 -11.249 -31.695 1.00 96.75 189 PHE A N 1
ATOM 1488 C CA . PHE A 1 189 ? 16.746 -12.030 -31.619 1.00 96.75 189 PHE A CA 1
ATOM 1489 C C . PHE A 1 189 ? 17.221 -12.502 -33.002 1.00 96.75 189 PHE A C 1
ATOM 1491 O O . PHE A 1 189 ? 18.393 -12.339 -33.348 1.00 96.75 189 PHE A O 1
ATOM 1498 N N . ALA A 1 190 ? 16.311 -12.999 -33.845 1.00 95.62 190 ALA A N 1
ATOM 1499 C CA . ALA A 1 190 ? 16.635 -13.389 -35.216 1.00 95.62 190 ALA A CA 1
ATOM 1500 C C . ALA A 1 190 ? 17.108 -12.195 -36.070 1.00 95.62 190 ALA A C 1
ATOM 1502 O O . ALA A 1 190 ? 18.060 -12.317 -36.849 1.00 95.62 190 ALA A O 1
ATOM 1503 N N . LEU A 1 191 ? 16.480 -11.023 -35.911 1.00 94.56 191 LEU A N 1
ATOM 1504 C CA . LEU A 1 191 ? 16.905 -9.794 -36.588 1.00 94.56 191 LEU A CA 1
ATOM 1505 C C . LEU A 1 191 ? 18.290 -9.338 -36.122 1.00 94.56 191 LEU A C 1
ATOM 1507 O O . LEU A 1 191 ? 19.111 -8.964 -36.962 1.00 94.56 191 LEU A O 1
ATOM 1511 N N . LEU A 1 192 ? 18.572 -9.412 -34.820 1.00 93.31 192 LEU A N 1
ATOM 1512 C CA . LEU A 1 192 ? 19.882 -9.092 -34.255 1.00 93.31 192 LEU A CA 1
ATOM 1513 C C . LEU A 1 192 ? 20.967 -10.019 -34.804 1.00 93.31 192 LEU A C 1
ATOM 1515 O O . LEU A 1 192 ? 21.989 -9.527 -35.274 1.00 93.31 192 LEU A O 1
ATOM 1519 N N . LEU A 1 193 ? 20.732 -11.333 -34.839 1.00 92.44 193 LEU A N 1
ATOM 1520 C CA . LEU A 1 193 ? 21.667 -12.293 -35.436 1.00 92.44 193 LEU A CA 1
ATOM 1521 C C . LEU A 1 193 ? 21.933 -11.983 -36.912 1.00 92.44 193 LEU A C 1
ATOM 1523 O O . LEU A 1 193 ? 23.084 -11.934 -37.349 1.00 92.44 193 LEU A O 1
ATOM 1527 N N . ARG A 1 194 ? 20.879 -11.707 -37.687 1.00 90.69 194 ARG A N 1
ATOM 1528 C CA . ARG A 1 194 ? 21.013 -11.334 -39.101 1.00 90.69 194 ARG A CA 1
ATOM 1529 C C . ARG A 1 194 ? 21.792 -10.030 -39.275 1.00 90.69 194 ARG A C 1
ATOM 1531 O O . ARG A 1 194 ? 22.604 -9.933 -40.197 1.00 90.69 194 ARG A O 1
ATOM 1538 N N . ALA A 1 195 ? 21.557 -9.041 -38.415 1.00 88.69 195 ALA A N 1
ATOM 1539 C CA . ALA A 1 195 ? 22.293 -7.782 -38.411 1.00 88.69 195 ALA A CA 1
ATOM 1540 C C . ALA A 1 195 ? 23.768 -7.988 -38.041 1.00 88.69 195 ALA A C 1
ATOM 1542 O O . ALA A 1 195 ? 24.625 -7.357 -38.654 1.00 88.69 195 ALA A O 1
ATOM 1543 N N . LEU A 1 196 ? 24.067 -8.903 -37.113 1.00 89.12 196 LEU A N 1
ATOM 1544 C CA . LEU A 1 196 ? 25.429 -9.254 -36.710 1.00 89.12 196 LEU A CA 1
ATOM 1545 C C . LEU A 1 196 ? 26.198 -9.918 -37.862 1.00 89.12 196 LEU A C 1
ATOM 1547 O O . LEU A 1 196 ? 27.302 -9.493 -38.195 1.00 89.12 196 LEU A O 1
ATOM 1551 N N . ILE A 1 197 ? 25.583 -10.898 -38.537 1.00 88.81 197 ILE A N 1
ATOM 1552 C CA . ILE A 1 197 ? 26.176 -11.581 -39.701 1.00 88.81 197 ILE A CA 1
ATOM 1553 C C . ILE A 1 197 ? 26.419 -10.584 -40.842 1.00 88.81 197 ILE A C 1
ATOM 1555 O O . ILE A 1 197 ? 27.484 -10.572 -41.456 1.00 88.81 197 ILE A O 1
ATOM 1559 N N . LYS A 1 198 ? 25.445 -9.708 -41.119 1.00 87.25 198 LYS A N 1
ATOM 1560 C CA . LYS A 1 198 ? 25.541 -8.701 -42.189 1.00 87.25 198 LYS A CA 1
ATOM 1561 C C . LYS A 1 198 ? 26.186 -7.389 -41.746 1.00 87.25 198 LYS A C 1
ATOM 1563 O O . LYS A 1 198 ? 26.157 -6.415 -42.499 1.00 87.25 198 LYS A O 1
ATOM 1568 N N . PHE A 1 199 ? 26.800 -7.336 -40.567 1.00 82.19 199 PHE A N 1
ATOM 1569 C CA . PHE A 1 199 ? 27.351 -6.099 -40.017 1.00 82.19 199 PHE A CA 1
ATOM 1570 C C . PHE A 1 199 ? 28.420 -5.487 -40.933 1.00 82.19 199 PHE A C 1
ATOM 1572 O O . PHE A 1 199 ? 28.462 -4.271 -41.131 1.00 82.19 199 PHE A O 1
ATOM 1579 N N . GLY A 1 200 ? 29.232 -6.333 -41.579 1.00 83.69 200 GLY A N 1
ATOM 1580 C CA . GLY A 1 200 ? 30.219 -5.901 -42.571 1.00 83.69 200 GLY A CA 1
ATOM 1581 C C . GLY A 1 200 ? 29.595 -5.230 -43.800 1.00 83.69 200 GLY A C 1
ATOM 1582 O O . GLY A 1 200 ? 30.121 -4.232 -44.297 1.00 83.69 200 GLY A O 1
ATOM 1583 N N . ASP A 1 201 ? 28.450 -5.721 -44.271 1.00 84.12 201 ASP A N 1
ATOM 1584 C CA . ASP A 1 201 ? 27.720 -5.140 -45.405 1.00 84.12 201 ASP A CA 1
ATOM 1585 C C . ASP A 1 201 ? 27.036 -3.834 -45.017 1.00 84.12 201 ASP A C 1
ATOM 1587 O O . ASP A 1 201 ? 27.123 -2.850 -45.749 1.00 84.12 201 ASP A O 1
ATOM 1591 N N . ILE A 1 202 ? 26.419 -3.798 -43.833 1.00 80.06 202 ILE A N 1
ATOM 1592 C CA . ILE A 1 202 ? 25.774 -2.601 -43.283 1.00 80.06 202 ILE A CA 1
ATOM 1593 C C . ILE A 1 202 ? 26.811 -1.486 -43.111 1.00 80.06 202 ILE A C 1
ATOM 1595 O O . ILE A 1 202 ? 26.586 -0.353 -43.539 1.00 80.06 202 ILE A O 1
ATOM 1599 N N . ARG A 1 203 ? 27.993 -1.802 -42.569 1.00 84.12 203 ARG A N 1
ATOM 1600 C CA . ARG A 1 203 ? 29.093 -0.839 -42.418 1.00 84.12 203 ARG A CA 1
ATOM 1601 C C . ARG A 1 203 ? 29.601 -0.330 -43.768 1.00 84.12 203 ARG A C 1
ATOM 1603 O O . ARG A 1 203 ? 29.837 0.871 -43.917 1.00 84.12 203 ARG A O 1
ATOM 1610 N N . ARG A 1 204 ? 29.754 -1.214 -44.760 1.00 86.12 204 ARG A N 1
ATOM 1611 C CA . ARG A 1 204 ? 30.133 -0.825 -46.129 1.00 86.12 204 ARG A CA 1
ATOM 1612 C C . ARG A 1 204 ? 29.078 0.084 -46.752 1.00 86.12 204 ARG A C 1
ATOM 1614 O O . ARG A 1 204 ? 29.428 1.137 -47.279 1.00 86.12 204 ARG A O 1
ATOM 1621 N N . TRP A 1 205 ? 27.801 -0.266 -46.634 1.00 86.50 205 TRP A N 1
ATOM 1622 C CA . TRP A 1 205 ? 26.685 0.536 -47.130 1.00 86.50 205 TRP A CA 1
ATOM 1623 C C . TRP A 1 205 ? 26.650 1.931 -46.492 1.00 86.50 205 TRP A C 1
ATOM 1625 O O . TRP A 1 205 ? 26.574 2.926 -47.213 1.00 86.50 205 TRP A O 1
ATOM 1635 N N . LEU A 1 206 ? 26.821 2.026 -45.169 1.00 86.69 206 LEU A N 1
ATOM 1636 C CA . LEU A 1 206 ? 26.919 3.306 -44.458 1.00 86.69 206 LEU A CA 1
ATOM 1637 C C . LEU A 1 206 ? 28.107 4.146 -44.948 1.00 86.69 206 LEU A C 1
ATOM 1639 O O . LEU A 1 206 ? 27.956 5.344 -45.202 1.00 86.69 206 LEU A O 1
ATOM 1643 N N . LYS A 1 207 ? 29.277 3.525 -45.154 1.00 87.75 207 LYS A N 1
ATOM 1644 C CA . LYS A 1 207 ? 30.456 4.207 -45.707 1.00 87.75 207 LYS A CA 1
ATOM 1645 C C . LYS A 1 207 ? 30.188 4.720 -47.125 1.00 87.75 207 LYS A C 1
ATOM 1647 O O . LYS A 1 207 ? 30.463 5.884 -47.410 1.00 87.75 207 LYS A O 1
ATOM 1652 N N . HIS A 1 208 ? 29.598 3.900 -47.995 1.00 88.88 208 HIS A N 1
ATOM 1653 C CA . HIS A 1 208 ? 29.216 4.315 -49.347 1.00 88.88 208 HIS A CA 1
ATOM 1654 C C . HIS A 1 208 ? 28.191 5.452 -49.335 1.00 88.88 208 HIS A C 1
ATOM 1656 O O . HIS A 1 208 ? 28.297 6.369 -50.149 1.00 88.88 208 HIS A O 1
ATOM 1662 N N . MET A 1 209 ? 27.228 5.431 -48.413 1.00 88.62 209 MET A N 1
ATOM 1663 C CA . MET A 1 209 ? 26.233 6.493 -48.277 1.00 88.62 209 MET A CA 1
ATOM 1664 C C . MET A 1 209 ? 26.882 7.819 -47.868 1.00 88.62 209 MET A C 1
ATOM 1666 O O . MET A 1 209 ? 26.625 8.846 -48.497 1.00 88.62 209 MET A O 1
ATOM 1670 N N . SER A 1 210 ? 27.779 7.791 -46.879 1.00 89.56 210 SER A N 1
ATOM 1671 C CA . SER A 1 210 ? 28.541 8.968 -46.446 1.00 89.56 210 SER A CA 1
ATOM 1672 C C . SER A 1 210 ? 29.394 9.544 -47.584 1.00 89.56 210 SER A C 1
ATOM 1674 O O . SER A 1 210 ? 29.301 10.733 -47.897 1.00 89.56 210 SER A O 1
ATOM 1676 N N . ILE A 1 211 ? 30.134 8.687 -48.297 1.00 90.00 211 ILE A N 1
ATOM 1677 C CA . ILE A 1 211 ? 30.964 9.082 -49.446 1.00 90.00 211 ILE A CA 1
ATOM 1678 C C . ILE A 1 211 ? 30.110 9.709 -50.562 1.00 90.00 211 ILE A C 1
ATOM 1680 O O . ILE A 1 211 ? 30.439 10.775 -51.081 1.00 90.00 211 ILE A O 1
ATOM 1684 N N . ARG A 1 212 ? 28.961 9.107 -50.901 1.00 89.88 212 ARG A N 1
ATOM 1685 C CA . ARG A 1 212 ? 28.030 9.654 -51.908 1.00 89.88 212 ARG A CA 1
ATOM 1686 C C . ARG A 1 212 ? 27.510 11.035 -51.517 1.00 89.88 212 ARG A C 1
ATOM 1688 O O . ARG A 1 212 ? 27.440 11.929 -52.363 1.00 89.88 212 ARG A O 1
ATOM 1695 N N . GLN A 1 213 ? 27.158 11.228 -50.246 1.00 92.44 213 GLN A N 1
ATOM 1696 C CA . GLN A 1 213 ? 26.738 12.536 -49.746 1.00 92.44 213 GLN A CA 1
ATOM 1697 C C . GLN A 1 213 ? 27.871 13.561 -49.833 1.00 92.44 213 GLN A C 1
ATOM 1699 O O . GLN A 1 213 ? 27.630 14.699 -50.240 1.00 92.44 213 GLN A O 1
ATOM 1704 N N . ALA A 1 214 ? 29.098 13.160 -49.508 1.00 90.75 214 ALA A N 1
ATOM 1705 C CA . ALA A 1 214 ? 30.269 14.019 -49.590 1.00 90.75 214 ALA A CA 1
ATOM 1706 C C . ALA A 1 214 ? 30.548 14.465 -51.040 1.00 90.75 214 ALA A C 1
ATOM 1708 O O . ALA A 1 214 ? 30.670 15.664 -51.301 1.00 90.75 214 ALA A O 1
ATOM 1709 N N . TYR A 1 215 ? 30.503 13.549 -52.015 1.00 91.19 215 TYR A N 1
ATOM 1710 C CA . TYR A 1 215 ? 30.638 13.887 -53.440 1.00 91.19 215 TYR A CA 1
ATOM 1711 C C . TYR A 1 215 ? 29.503 14.778 -53.963 1.00 91.19 215 TYR A C 1
ATOM 1713 O O . TYR A 1 215 ? 29.738 15.704 -54.752 1.00 91.19 215 TYR A O 1
ATOM 1721 N N . LYS A 1 216 ? 28.266 14.565 -53.497 1.00 93.12 216 LYS A N 1
ATOM 1722 C CA . LYS A 1 216 ? 27.132 15.443 -53.826 1.00 93.12 216 LYS A CA 1
ATOM 1723 C C . LYS A 1 216 ? 27.336 16.855 -53.263 1.00 93.12 216 LYS A C 1
ATOM 1725 O O . LYS A 1 216 ? 27.082 17.842 -53.956 1.00 93.12 216 LYS A O 1
ATOM 1730 N N . LYS A 1 217 ? 27.822 16.981 -52.026 1.00 92.75 217 LYS A N 1
ATOM 1731 C CA . LYS A 1 217 ? 28.135 18.283 -51.412 1.00 92.75 217 LYS A CA 1
ATOM 1732 C C . LYS A 1 217 ? 29.281 18.988 -52.139 1.00 92.75 217 LYS A C 1
ATOM 1734 O O . LYS A 1 217 ? 29.155 20.173 -52.438 1.00 92.75 217 LYS A O 1
ATOM 1739 N N . ASN A 1 218 ? 30.349 18.272 -52.488 1.00 93.00 218 ASN A N 1
ATOM 1740 C CA . ASN A 1 218 ? 31.477 18.835 -53.230 1.00 93.00 218 ASN A CA 1
ATOM 1741 C C . A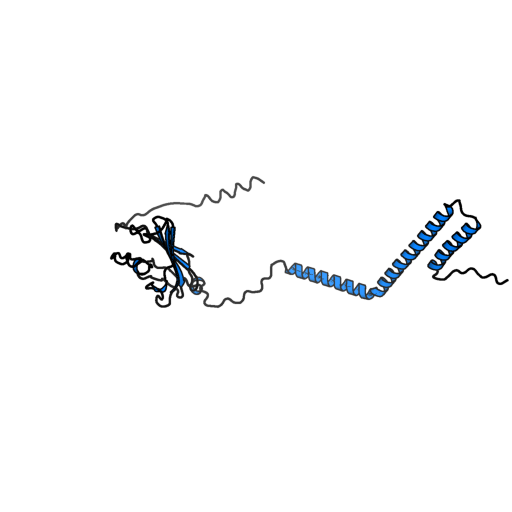SN A 1 218 ? 31.049 19.372 -54.610 1.00 93.00 218 ASN A C 1
ATOM 1743 O O . ASN A 1 218 ? 31.267 20.542 -54.919 1.00 93.00 218 ASN A O 1
ATOM 1747 N N . SER A 1 219 ? 30.340 18.563 -55.406 1.00 92.62 219 SER A N 1
ATOM 1748 C CA . SER A 1 219 ? 29.852 18.974 -56.735 1.00 92.62 219 SER A CA 1
ATOM 1749 C C . SER A 1 219 ? 28.894 20.164 -56.676 1.00 92.62 219 SER A C 1
ATOM 1751 O O . SER A 1 219 ? 29.074 21.145 -57.396 1.00 92.62 219 SER A O 1
ATOM 1753 N N . THR A 1 220 ? 27.904 20.134 -55.782 1.00 93.81 220 THR A N 1
ATOM 1754 C CA . THR A 1 220 ? 26.961 21.253 -55.632 1.00 93.81 220 THR A CA 1
ATOM 1755 C C . THR A 1 220 ? 27.651 22.531 -55.160 1.00 93.81 220 THR A C 1
ATOM 1757 O O . THR A 1 220 ? 27.300 23.618 -55.619 1.00 93.81 220 THR A O 1
ATOM 1760 N N . THR A 1 221 ? 28.660 22.422 -54.294 1.00 94.06 221 THR A N 1
ATOM 1761 C CA . THR A 1 221 ? 29.449 23.565 -53.818 1.00 94.06 221 THR A CA 1
ATOM 1762 C C . THR A 1 221 ? 30.312 24.151 -54.933 1.00 94.06 221 THR A C 1
ATOM 1764 O O . THR A 1 221 ? 30.304 25.367 -55.119 1.00 94.06 221 THR A O 1
ATOM 1767 N N . ALA A 1 222 ? 30.995 23.313 -55.717 1.00 93.38 222 ALA A N 1
ATOM 1768 C CA . ALA A 1 222 ? 31.780 23.746 -56.872 1.00 93.38 222 ALA A CA 1
ATOM 1769 C C . ALA A 1 222 ? 30.901 24.457 -57.912 1.00 93.38 222 ALA A C 1
ATOM 1771 O O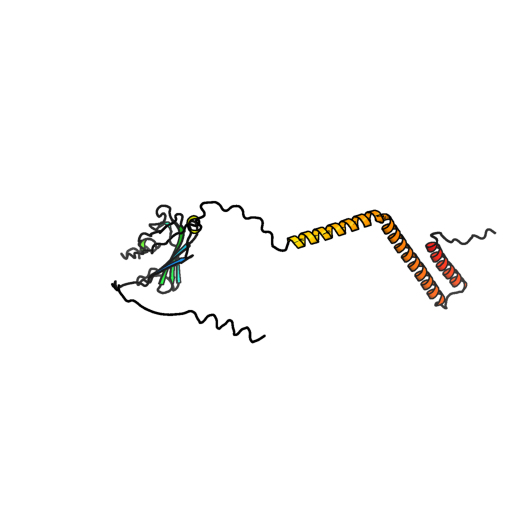 . ALA A 1 222 ? 31.196 25.584 -58.300 1.00 93.38 222 ALA A O 1
ATOM 1772 N N . ILE A 1 223 ? 29.754 23.869 -58.270 1.00 93.94 223 ILE A N 1
ATOM 1773 C CA . ILE A 1 223 ? 28.791 24.477 -59.201 1.00 93.94 223 ILE A CA 1
ATOM 1774 C C . ILE A 1 223 ? 28.284 25.822 -58.671 1.00 93.94 223 ILE A C 1
ATOM 1776 O O . ILE A 1 223 ? 28.203 26.787 -59.428 1.00 93.94 223 ILE A O 1
ATOM 1780 N N . LYS A 1 224 ? 27.952 25.924 -57.376 1.00 94.50 224 LYS A N 1
ATOM 1781 C CA . LYS A 1 224 ? 27.525 27.195 -56.765 1.00 94.50 224 LYS A CA 1
ATOM 1782 C C . LYS A 1 224 ? 28.625 28.255 -56.831 1.00 94.50 224 LYS A C 1
ATOM 1784 O O . LYS A 1 224 ? 28.330 29.395 -57.184 1.00 94.50 224 LYS A O 1
ATOM 1789 N N . LYS A 1 225 ? 29.875 27.889 -56.523 1.00 92.88 225 LYS A N 1
ATOM 1790 C CA . LYS A 1 225 ? 31.034 28.792 -56.604 1.00 92.88 225 LYS A CA 1
ATOM 1791 C C . LYS A 1 225 ? 31.270 29.271 -58.038 1.00 92.88 225 LYS A C 1
ATOM 1793 O O . LYS A 1 225 ? 31.401 30.471 -58.245 1.00 92.88 225 LYS A O 1
ATOM 1798 N N . ILE A 1 226 ? 31.209 28.369 -59.019 1.00 92.88 226 ILE A N 1
ATOM 1799 C CA . ILE A 1 226 ? 31.335 28.697 -60.447 1.00 92.88 226 ILE A CA 1
ATOM 1800 C C . ILE A 1 226 ? 30.199 29.629 -60.891 1.00 92.88 226 ILE A C 1
ATOM 1802 O O . ILE A 1 226 ? 30.457 30.695 -61.438 1.00 92.88 226 ILE A O 1
ATOM 1806 N N . LYS A 1 227 ? 28.935 29.298 -60.588 1.00 92.44 227 LYS A N 1
ATOM 1807 C CA . LYS A 1 227 ? 27.783 30.161 -60.916 1.00 92.44 227 LYS A CA 1
ATOM 1808 C C . LYS A 1 227 ? 27.898 31.551 -60.287 1.00 92.44 227 LYS A C 1
ATOM 1810 O O . LYS A 1 227 ? 27.489 32.528 -60.905 1.00 92.44 227 LYS A O 1
ATOM 1815 N N . ARG A 1 228 ? 28.426 31.650 -59.063 1.00 91.44 228 ARG A N 1
ATOM 1816 C CA . ARG A 1 228 ? 28.684 32.936 -58.401 1.00 91.44 228 ARG A CA 1
ATOM 1817 C C . ARG A 1 228 ? 29.795 33.713 -59.106 1.00 91.44 228 ARG A C 1
ATOM 1819 O O . ARG A 1 228 ? 29.631 34.910 -59.299 1.00 91.44 228 ARG A O 1
ATOM 1826 N N . LEU A 1 229 ? 30.869 33.040 -59.519 1.00 90.75 229 LEU A N 1
ATOM 1827 C CA . LEU A 1 229 ? 31.976 33.649 -60.253 1.00 90.75 229 LEU A CA 1
ATOM 1828 C C . LEU A 1 229 ? 31.497 34.249 -61.586 1.00 90.75 229 LEU A C 1
ATOM 1830 O O . LEU A 1 229 ? 31.747 35.419 -61.843 1.00 90.75 229 LEU A O 1
ATOM 1834 N N . PHE A 1 230 ? 30.697 33.510 -62.362 1.00 87.69 230 PHE A N 1
ATOM 1835 C CA . PHE A 1 230 ? 30.107 33.994 -63.622 1.00 87.69 230 PHE A CA 1
ATOM 1836 C C . PHE A 1 230 ? 29.134 35.175 -63.461 1.00 87.69 230 PHE A C 1
ATOM 1838 O O . PHE A 1 230 ? 28.900 35.917 -64.409 1.00 87.69 230 PHE A O 1
ATOM 1845 N N . ARG A 1 231 ? 28.539 35.366 -62.277 1.00 89.06 231 ARG A N 1
ATOM 1846 C CA . ARG A 1 231 ? 27.640 36.503 -62.010 1.00 89.06 231 ARG A CA 1
ATOM 1847 C C . ARG A 1 231 ? 28.393 37.798 -61.690 1.00 89.06 231 ARG A C 1
ATOM 1849 O O . ARG A 1 231 ? 27.804 38.873 -61.784 1.00 89.06 231 ARG A O 1
ATOM 1856 N N . ASN A 1 232 ? 29.672 37.717 -61.329 1.00 84.12 232 ASN A N 1
ATOM 1857 C CA . ASN A 1 232 ? 30.473 38.875 -60.948 1.00 84.12 232 ASN A CA 1
ATOM 1858 C C . ASN A 1 232 ? 31.113 39.532 -62.183 1.00 84.12 232 ASN A C 1
ATOM 1860 O O . ASN A 1 232 ? 32.209 39.169 -62.587 1.00 84.12 232 ASN A O 1
ATOM 1864 N N . LYS A 1 233 ? 30.460 40.555 -62.747 1.00 75.06 233 LYS A N 1
ATOM 1865 C CA . LYS A 1 233 ? 30.909 41.273 -63.963 1.00 75.06 233 LYS A CA 1
ATOM 1866 C C . LYS A 1 233 ? 32.104 42.235 -63.779 1.00 75.06 233 LYS A C 1
ATOM 1868 O O . LYS A 1 233 ? 32.408 42.991 -64.690 1.00 75.06 233 LYS A O 1
ATOM 1873 N N . LYS A 1 234 ? 32.730 42.281 -62.597 1.00 80.94 234 LYS A N 1
ATOM 1874 C CA . LYS A 1 234 ? 33.756 43.282 -62.218 1.00 80.94 234 LYS A CA 1
ATOM 1875 C C . LYS A 1 234 ? 35.166 42.694 -62.036 1.00 80.94 234 LYS A C 1
ATOM 1877 O O . LYS A 1 234 ? 36.007 43.332 -61.417 1.00 80.94 234 LYS A O 1
ATOM 1882 N N . ILE A 1 235 ? 35.399 41.460 -62.477 1.00 83.38 235 ILE A N 1
ATOM 1883 C CA . ILE A 1 235 ? 36.659 40.734 -62.258 1.00 83.38 235 ILE A CA 1
ATOM 1884 C C . ILE A 1 235 ? 37.471 40.770 -63.558 1.00 83.38 235 ILE A C 1
ATOM 1886 O O . ILE A 1 235 ? 36.890 40.600 -64.625 1.00 83.38 235 ILE A O 1
ATOM 1890 N N . SER A 1 236 ? 38.784 40.997 -63.462 1.00 88.31 236 SER A N 1
ATOM 1891 C CA . SER A 1 236 ? 39.718 40.902 -64.594 1.00 88.31 236 SER A CA 1
ATOM 1892 C C . SER A 1 236 ? 39.788 39.466 -65.126 1.00 88.31 236 SER A C 1
ATOM 1894 O O . SER A 1 236 ? 39.728 38.518 -64.342 1.00 88.31 236 SER A O 1
ATOM 1896 N N . ASP A 1 237 ? 39.956 39.280 -66.436 1.00 87.12 237 ASP A N 1
ATOM 1897 C CA . ASP A 1 237 ? 39.958 37.951 -67.070 1.00 87.12 237 ASP A CA 1
ATOM 1898 C C . ASP A 1 237 ? 41.028 37.013 -66.486 1.00 87.12 237 ASP A C 1
ATOM 1900 O O . ASP A 1 237 ? 40.792 35.813 -66.319 1.00 87.12 237 ASP A O 1
ATOM 1904 N N . ILE A 1 238 ? 42.184 37.564 -66.102 1.00 88.88 238 ILE A N 1
ATOM 1905 C CA . ILE A 1 238 ? 43.286 36.817 -65.476 1.00 88.88 238 ILE A CA 1
ATOM 1906 C C . ILE A 1 238 ? 42.860 36.286 -64.099 1.00 88.88 238 ILE A C 1
ATOM 1908 O O . ILE A 1 238 ? 43.007 35.096 -63.809 1.00 88.88 238 ILE A O 1
ATOM 1912 N N . ASP A 1 239 ? 42.261 37.146 -63.274 1.00 89.50 239 ASP A N 1
ATOM 1913 C CA . ASP A 1 239 ? 41.787 36.793 -61.932 1.00 89.50 239 ASP A CA 1
ATOM 1914 C C . ASP A 1 239 ? 40.598 35.827 -61.989 1.00 89.50 239 ASP A C 1
ATOM 1916 O O . ASP A 1 239 ? 40.470 34.921 -61.160 1.00 89.50 239 ASP A O 1
ATOM 1920 N N . PHE A 1 240 ? 39.739 35.983 -63.000 1.00 90.69 240 PHE A N 1
ATOM 1921 C CA . PHE A 1 240 ? 38.638 35.069 -63.271 1.00 90.69 240 PHE A CA 1
ATOM 1922 C C . PHE A 1 240 ? 39.157 33.665 -63.599 1.00 90.69 240 PHE A C 1
ATOM 1924 O O . PHE A 1 240 ? 38.698 32.687 -63.001 1.00 90.69 240 PHE A O 1
ATOM 1931 N N . CYS A 1 241 ? 40.143 33.554 -64.495 1.00 89.38 241 CYS A N 1
ATOM 1932 C CA . CYS A 1 241 ? 40.744 32.274 -64.867 1.00 89.38 241 CYS A CA 1
ATOM 1933 C C . CYS A 1 241 ? 41.442 31.605 -63.676 1.00 89.38 241 CYS A C 1
ATOM 1935 O O . CYS A 1 241 ? 41.240 30.411 -63.443 1.00 89.38 241 CYS A O 1
ATOM 1937 N N . ALA A 1 242 ? 42.186 32.369 -62.871 1.00 90.31 242 ALA A N 1
ATOM 1938 C CA . ALA A 1 242 ? 42.835 31.858 -61.665 1.00 90.31 242 ALA A CA 1
ATOM 1939 C C . ALA A 1 242 ? 41.814 31.351 -60.628 1.00 90.31 242 ALA A C 1
ATOM 1941 O O . ALA A 1 242 ? 41.963 30.261 -60.065 1.00 90.31 242 ALA A O 1
ATOM 1942 N N . ALA A 1 243 ? 40.729 32.099 -60.400 1.00 90.00 243 ALA A N 1
ATOM 1943 C CA . ALA A 1 243 ? 39.658 31.695 -59.492 1.00 90.00 243 ALA A CA 1
ATOM 1944 C C . ALA A 1 243 ? 38.917 30.444 -59.989 1.00 90.00 243 ALA A C 1
ATOM 1946 O O . ALA A 1 243 ? 38.631 29.538 -59.199 1.00 90.00 243 ALA A O 1
ATOM 1947 N N . LEU A 1 244 ? 38.639 30.365 -61.294 1.00 91.75 244 LEU A N 1
ATOM 1948 C CA . LEU A 1 244 ? 38.021 29.198 -61.914 1.00 91.75 244 LEU A CA 1
ATOM 1949 C C . LEU A 1 244 ? 38.912 27.962 -61.754 1.00 91.75 244 LEU A C 1
ATOM 1951 O O . LEU A 1 244 ? 38.431 26.939 -61.266 1.00 91.75 244 LEU A O 1
ATOM 1955 N N . GLN A 1 245 ? 40.206 28.087 -62.067 1.00 91.56 245 GLN A N 1
ATOM 1956 C CA . GLN A 1 245 ? 41.196 27.019 -61.925 1.00 91.56 245 GLN A CA 1
ATOM 1957 C C . GLN A 1 245 ? 41.273 26.501 -60.483 1.00 91.56 245 GLN A C 1
ATOM 1959 O O . GLN A 1 245 ? 41.324 25.290 -60.261 1.00 91.56 245 GLN A O 1
ATOM 1964 N N . ASN A 1 246 ? 41.236 27.395 -59.492 1.00 91.50 246 ASN A N 1
ATOM 1965 C CA . ASN A 1 246 ? 41.260 27.017 -58.080 1.00 91.50 246 ASN A CA 1
ATOM 1966 C C . ASN A 1 246 ? 39.994 26.260 -57.653 1.00 91.50 246 ASN A C 1
ATOM 1968 O O . ASN A 1 246 ? 40.082 25.273 -56.921 1.00 91.50 246 ASN A O 1
ATOM 1972 N N . ILE A 1 247 ? 38.813 26.674 -58.126 1.00 92.25 247 ILE A N 1
ATOM 1973 C CA . ILE A 1 247 ? 37.551 25.985 -57.815 1.00 92.25 247 ILE A CA 1
ATOM 1974 C C . ILE A 1 247 ? 37.511 24.598 -58.467 1.00 92.25 247 ILE A C 1
ATOM 1976 O O . ILE A 1 247 ? 37.098 23.634 -57.818 1.00 92.25 247 ILE A O 1
ATOM 1980 N N . THR A 1 248 ? 37.943 24.478 -59.725 1.00 90.56 248 THR A N 1
ATOM 1981 C CA . THR A 1 248 ? 37.988 23.187 -60.426 1.00 90.56 248 THR A CA 1
ATOM 1982 C C . THR A 1 248 ? 39.022 22.255 -59.812 1.00 90.56 248 THR A C 1
ATOM 1984 O O . THR A 1 248 ? 38.726 21.081 -59.615 1.00 90.56 248 THR A O 1
ATOM 1987 N N . ARG A 1 249 ? 40.195 22.772 -59.430 1.00 90.75 249 ARG A N 1
ATOM 1988 C CA . ARG A 1 249 ? 41.236 22.013 -58.728 1.00 90.75 249 ARG A CA 1
ATOM 1989 C C . ARG A 1 249 ? 40.722 21.471 -57.397 1.00 90.75 249 ARG A C 1
ATOM 1991 O O . ARG A 1 249 ? 40.720 20.265 -57.216 1.00 90.75 249 ARG A O 1
ATOM 1998 N N . ALA A 1 250 ? 40.148 22.319 -56.542 1.00 90.25 250 ALA A N 1
ATOM 1999 C CA . ALA A 1 250 ? 39.588 21.880 -55.261 1.00 90.25 250 ALA A CA 1
ATOM 2000 C C . ALA A 1 250 ? 38.475 20.823 -55.418 1.00 90.25 250 ALA A C 1
ATOM 2002 O O . ALA A 1 250 ? 38.348 19.915 -54.597 1.00 90.25 250 ALA A O 1
ATOM 2003 N N . TYR A 1 251 ? 37.665 20.921 -56.478 1.00 93.06 251 TYR A N 1
ATOM 2004 C CA . TYR A 1 251 ? 36.662 19.905 -56.792 1.00 93.06 251 TYR A CA 1
ATOM 2005 C C . TYR A 1 251 ? 37.295 18.558 -57.167 1.00 93.06 251 TYR A C 1
ATOM 2007 O O . TYR A 1 251 ? 36.844 17.521 -56.673 1.00 93.06 251 TYR A O 1
ATOM 2015 N N . LEU A 1 252 ? 38.301 18.579 -58.046 1.00 91.00 252 LEU A N 1
ATOM 2016 C CA . LEU A 1 252 ? 38.992 17.386 -58.532 1.00 91.00 252 LEU A CA 1
ATOM 2017 C C . LEU A 1 252 ? 39.828 16.736 -57.424 1.00 91.00 252 LEU A C 1
ATOM 2019 O O . LEU A 1 252 ? 39.747 15.520 -57.266 1.00 91.00 252 LEU A O 1
ATOM 2023 N N . ASP A 1 253 ? 40.509 17.537 -56.601 1.00 91.50 253 ASP A N 1
ATOM 2024 C CA . ASP A 1 253 ? 41.291 17.081 -55.446 1.00 91.50 253 ASP A CA 1
ATOM 2025 C C . ASP A 1 253 ? 40.444 16.209 -54.516 1.00 91.50 253 ASP A C 1
ATOM 2027 O O . ASP A 1 253 ? 40.833 15.103 -54.157 1.00 91.50 253 ASP A O 1
ATOM 2031 N N . PHE A 1 254 ? 39.235 16.674 -54.192 1.00 89.69 254 PHE A N 1
ATOM 2032 C CA . PHE A 1 254 ? 38.298 15.941 -53.342 1.00 89.69 254 PHE A CA 1
ATOM 2033 C C . PHE A 1 254 ? 37.628 14.752 -54.053 1.00 89.69 254 PHE A C 1
ATOM 2035 O O . PHE A 1 254 ? 37.120 13.840 -53.408 1.00 89.69 254 PHE A O 1
ATOM 2042 N N . ARG A 1 255 ? 37.535 14.760 -55.388 1.00 89.12 255 ARG A N 1
ATOM 2043 C CA . ARG A 1 255 ? 36.888 13.674 -56.144 1.00 89.12 255 ARG A CA 1
ATOM 2044 C C . ARG A 1 255 ? 37.812 12.475 -56.339 1.00 89.12 255 ARG A C 1
ATOM 2046 O O . ARG A 1 255 ? 37.323 11.349 -56.324 1.00 89.12 255 ARG A O 1
ATOM 2053 N N . PHE A 1 256 ? 39.094 12.727 -56.579 1.00 89.00 256 PHE A N 1
ATOM 2054 C CA . PHE A 1 256 ? 40.092 11.689 -56.842 1.00 89.00 256 PHE A CA 1
ATOM 2055 C C . PHE A 1 256 ? 41.027 11.444 -55.654 1.00 89.00 256 PHE A C 1
ATOM 2057 O O . PHE A 1 256 ? 41.955 10.654 -55.788 1.00 89.00 256 PHE A O 1
ATOM 2064 N N . ASP A 1 257 ? 40.792 12.118 -54.522 1.00 84.88 257 ASP A N 1
ATOM 2065 C CA . ASP A 1 257 ? 41.610 12.036 -53.307 1.00 84.88 257 ASP A CA 1
ATOM 2066 C C . ASP A 1 257 ? 43.117 12.241 -53.590 1.00 84.88 257 ASP A C 1
ATOM 2068 O O . ASP A 1 257 ? 43.984 11.648 -52.948 1.00 84.88 257 ASP A O 1
ATOM 2072 N N . TYR A 1 258 ? 43.437 13.086 -54.579 1.00 86.06 258 TYR A N 1
ATOM 2073 C CA . TYR A 1 258 ? 44.797 13.350 -55.056 1.00 86.06 258 TYR A CA 1
ATOM 2074 C C . TYR A 1 258 ? 44.972 14.833 -55.410 1.00 86.06 258 TYR A C 1
ATOM 2076 O O . TYR A 1 258 ? 44.127 15.372 -56.122 1.00 86.06 258 TYR A O 1
ATOM 2084 N N . PRO A 1 259 ? 46.057 15.507 -54.976 1.00 83.56 259 PRO A N 1
ATOM 2085 C CA . PRO A 1 259 ? 46.263 16.923 -55.268 1.00 83.56 259 PRO A CA 1
ATOM 2086 C C . PRO A 1 259 ? 46.633 17.150 -56.742 1.00 83.56 259 PRO A C 1
ATOM 2088 O O . PRO A 1 259 ? 47.730 16.813 -57.189 1.00 83.56 259 PRO A O 1
ATOM 2091 N N . PHE A 1 260 ? 45.758 17.806 -57.498 1.00 78.56 260 PHE A N 1
ATOM 2092 C CA . PHE A 1 260 ? 45.953 18.173 -58.899 1.00 78.56 260 PHE A CA 1
ATOM 2093 C C . PHE A 1 260 ? 46.909 19.357 -59.033 1.00 78.56 260 PHE A C 1
ATOM 2095 O O . PHE A 1 260 ? 46.508 20.468 -59.371 1.00 78.56 260 PHE A O 1
ATOM 2102 N N . LYS A 1 261 ? 48.206 19.167 -58.803 1.00 77.62 261 LYS A N 1
ATOM 2103 C CA . LYS A 1 261 ? 49.204 20.204 -59.116 1.00 77.62 261 LYS A CA 1
ATOM 2104 C C . LYS A 1 261 ? 49.361 20.329 -60.637 1.00 77.62 261 LYS A C 1
ATOM 2106 O O . LYS A 1 261 ? 49.266 19.346 -61.362 1.00 77.62 261 LYS A O 1
ATOM 2111 N N . SER A 1 262 ? 49.539 21.550 -61.140 1.00 66.06 262 SER A N 1
ATOM 2112 C CA . SER A 1 262 ? 49.868 21.757 -62.556 1.00 66.06 262 SER A CA 1
ATOM 2113 C C . SER A 1 262 ? 51.252 21.175 -62.802 1.00 66.06 262 SER A C 1
ATOM 2115 O O . SER A 1 262 ? 52.128 21.324 -61.948 1.00 66.06 262 SER A O 1
ATOM 2117 N N . ALA A 1 263 ? 51.453 20.517 -63.944 1.00 60.31 263 ALA A N 1
ATOM 2118 C CA . ALA A 1 263 ? 52.790 20.133 -64.366 1.00 60.31 263 ALA A CA 1
ATOM 2119 C C . ALA A 1 263 ? 53.659 21.399 -64.381 1.00 60.31 263 ALA A C 1
ATOM 2121 O O . ALA A 1 263 ? 53.312 22.380 -65.039 1.00 60.31 263 ALA A O 1
ATOM 2122 N N . SER A 1 264 ? 54.740 21.407 -63.599 1.00 46.53 264 SER A N 1
ATOM 2123 C CA . SER A 1 264 ? 55.757 22.446 -63.729 1.00 46.53 264 SER A CA 1
ATOM 2124 C C . SER A 1 264 ? 56.317 22.304 -65.136 1.00 46.53 264 SER A C 1
ATOM 2126 O O . SER A 1 264 ? 56.814 21.228 -65.473 1.00 46.53 264 SER A O 1
ATOM 2128 N N . ALA A 1 265 ? 56.194 23.342 -65.962 1.00 50.69 265 ALA A N 1
ATOM 2129 C CA . ALA A 1 265 ? 56.900 23.394 -67.230 1.00 50.69 265 ALA A CA 1
ATOM 2130 C C . ALA A 1 265 ? 58.396 23.319 -66.902 1.00 50.69 265 ALA A C 1
ATOM 2132 O O . ALA A 1 265 ? 58.989 24.289 -66.439 1.00 50.69 265 ALA A O 1
ATOM 2133 N N . ARG A 1 266 ? 58.988 22.130 -67.040 1.00 42.78 266 ARG A N 1
ATOM 2134 C CA . ARG A 1 266 ? 60.434 22.001 -67.192 1.00 42.78 266 ARG A CA 1
ATOM 2135 C C . ARG A 1 266 ? 60.737 22.557 -68.582 1.00 42.78 266 ARG A C 1
ATOM 2137 O O . ARG A 1 266 ? 60.541 21.847 -69.565 1.00 42.78 266 ARG A O 1
ATOM 2144 N N . GLY A 1 267 ? 61.051 23.850 -68.630 1.00 39.91 267 GLY A N 1
ATOM 2145 C CA . GLY A 1 267 ? 61.903 24.417 -69.673 1.00 39.91 267 GLY A CA 1
ATOM 2146 C C . GLY A 1 267 ? 63.340 23.996 -69.421 1.00 39.91 267 GLY A C 1
ATOM 2147 O O . GLY A 1 267 ? 63.694 23.866 -68.225 1.00 39.91 267 GLY A O 1
#

Radius of gyration: 50.16 Å; chains: 1; bounding box: 114×69×121 Å